Protein AF-A0A9N9JDF4-F1 (afdb_monomer_lite)

Radius of gyration: 18.03 Å; chains: 1; bounding box: 45×42×49 Å

Organism: NCBI:txid94023

Foldseek 3Di:
DDPVVLVVLLVVVLCCQQPDDPADPLVVVVLLLVCLQPVNCVVCVSSVLSSLSSCQSNVVRQLVSLLVVLVVLVVQCPDPPRDPVSVVVNLSNLSSQLSCCVRPVSSCPNVLVVLLVQCVDPDPVSVQSSLLSVLVQLLDQPRPPCVVCVVSVVSSLCQCVDPDPVSVVSNVVSLVSCVVRPVVCPVVNVCSVPDD

Secondary structure (DSSP, 8-state):
--HHHHHHHHHHHHHHHHT-SS---HHHHHHHHHTTSHHHHHH-HHHHHHHHHHHHHTHHHHHHHHHHHHHHHHHHHTSTT--HHHHHHHHHHHHHHHHHHHH-GGGGTTTHHHHHHHTTSS-HHHHHHHHHHHHHHHHSTT--HHHH-HHHHHHHHGGGG-SSHHHHHHHHHTHHHHHHH-GGGHHHHHHHHH--

InterPro domains:
  IPR016024 Armadillo-type fold [SSF48371] (27-188)
  IPR039776 Sister chromatid cohesion protein Pds5 [PTHR12663] (4-193)

pLDDT: mean 94.41, std 5.8, range [58.31, 98.75]

Structure (mmCIF, N/CA/C/O backbone):
data_AF-A0A9N9JDF4-F1
#
_entry.id   AF-A0A9N9JDF4-F1
#
loop_
_atom_site.group_PDB
_atom_site.id
_atom_site.type_symbol
_atom_site.label_atom_id
_atom_site.label_alt_id
_atom_site.label_comp_id
_atom_site.label_asym_id
_atom_site.label_entity_id
_atom_site.label_seq_id
_atom_site.pdbx_PDB_ins_code
_atom_site.Cartn_x
_atom_site.Cartn_y
_atom_site.Cartn_z
_atom_site.occupancy
_atom_site.B_iso_or_equiv
_atom_site.auth_seq_id
_atom_site.auth_comp_id
_atom_site.auth_asym_id
_atom_site.auth_atom_id
_atom_site.pdbx_PDB_model_num
ATOM 1 N N . MET A 1 1 ? -24.844 3.858 11.897 1.00 61.53 1 MET A N 1
ATOM 2 C CA . MET A 1 1 ? -24.289 3.864 13.270 1.00 61.53 1 MET A CA 1
ATOM 3 C C . MET A 1 1 ? -24.203 5.311 13.736 1.00 61.53 1 MET A C 1
ATOM 5 O O . MET A 1 1 ? -23.857 6.156 12.922 1.00 61.53 1 MET A O 1
ATOM 9 N N . SER A 1 2 ? -24.591 5.618 14.977 1.00 85.94 2 SER A N 1
ATOM 10 C CA . SER A 1 2 ? -24.407 6.968 15.538 1.00 85.94 2 SER A CA 1
ATOM 11 C C . SER A 1 2 ? -22.912 7.242 15.742 1.00 85.94 2 SER A C 1
ATOM 13 O O . SER A 1 2 ? -22.188 6.329 16.137 1.00 85.94 2 SER A O 1
ATOM 15 N N . SER A 1 3 ? -22.452 8.474 15.504 1.00 85.44 3 SER A N 1
ATOM 16 C CA . SER A 1 3 ? -21.048 8.871 15.711 1.00 85.44 3 SER A CA 1
ATOM 17 C C . SER A 1 3 ? -20.579 8.640 17.150 1.00 85.44 3 SER A C 1
ATOM 19 O O . SER A 1 3 ? -19.434 8.262 17.368 1.00 85.44 3 SER A O 1
ATOM 21 N N . ILE A 1 4 ? -21.484 8.793 18.119 1.00 90.56 4 ILE A N 1
ATOM 22 C CA . ILE A 1 4 ? -21.218 8.558 19.544 1.00 90.56 4 ILE A CA 1
ATOM 23 C C . ILE A 1 4 ? -20.920 7.077 19.798 1.00 90.56 4 ILE A C 1
ATOM 25 O O . ILE A 1 4 ? -19.935 6.738 20.444 1.00 90.56 4 ILE A O 1
ATOM 29 N N . VAL A 1 5 ? -21.747 6.184 19.242 1.00 92.25 5 VAL A N 1
ATOM 30 C CA . VAL A 1 5 ? -21.546 4.733 19.377 1.00 92.25 5 VAL A CA 1
ATOM 31 C C . VAL A 1 5 ? -20.229 4.323 18.730 1.00 92.25 5 VAL A C 1
ATOM 33 O O . VAL A 1 5 ? -19.478 3.566 19.331 1.00 92.25 5 VAL A O 1
ATOM 36 N N . GLN A 1 6 ? -19.926 4.859 17.545 1.00 89.88 6 GLN A N 1
ATOM 37 C CA . GLN A 1 6 ? -18.662 4.585 16.868 1.00 89.88 6 GLN A CA 1
ATOM 38 C C . GLN A 1 6 ? -17.464 5.001 17.733 1.00 89.88 6 GLN A C 1
ATOM 40 O O . GLN A 1 6 ? -16.582 4.180 17.951 1.00 89.88 6 GLN A O 1
ATOM 45 N N . SER A 1 7 ? -17.469 6.222 18.279 1.00 93.06 7 SER A N 1
ATOM 46 C CA . SER A 1 7 ? -16.393 6.715 19.150 1.00 93.06 7 SER A CA 1
ATOM 47 C C . SER A 1 7 ? -16.171 5.795 20.350 1.00 93.06 7 SER A C 1
ATOM 49 O O . SER A 1 7 ? -15.053 5.354 20.582 1.00 93.06 7 SER A O 1
ATOM 51 N N . HIS A 1 8 ? -17.240 5.419 21.058 1.00 96.06 8 HIS A N 1
ATOM 52 C CA . HIS A 1 8 ? -17.122 4.510 22.199 1.00 96.06 8 HIS A CA 1
ATOM 53 C C . HIS A 1 8 ? -16.614 3.120 21.801 1.00 96.06 8 HIS A C 1
ATOM 55 O O . HIS A 1 8 ? -15.859 2.506 22.549 1.00 96.06 8 HIS A O 1
ATOM 61 N N . MET A 1 9 ? -17.006 2.614 20.628 1.00 96.12 9 MET A N 1
ATOM 62 C CA . MET A 1 9 ? -16.478 1.348 20.119 1.00 96.12 9 MET A CA 1
ATOM 63 C C . MET A 1 9 ? -14.982 1.447 19.806 1.00 96.12 9 MET A C 1
ATOM 65 O O . MET A 1 9 ? -14.255 0.516 20.141 1.00 96.12 9 MET A O 1
ATOM 69 N N . VAL A 1 10 ? -14.513 2.554 19.214 1.00 96.94 10 VAL A N 1
ATOM 70 C CA . VAL A 1 10 ? -13.074 2.786 18.995 1.00 96.94 10 VAL A CA 1
ATOM 71 C C . VAL A 1 10 ? -12.334 2.805 20.322 1.00 96.94 10 VAL A C 1
ATOM 73 O O . VAL A 1 10 ? -11.328 2.111 20.440 1.00 96.94 10 VAL A O 1
ATOM 76 N N . ASP A 1 11 ? -12.838 3.535 21.318 1.00 96.94 11 ASP A N 1
ATOM 77 C CA . ASP A 1 11 ? -12.189 3.654 22.626 1.00 96.94 11 ASP A CA 1
ATOM 78 C C . ASP A 1 11 ? -12.033 2.278 23.292 1.00 96.94 11 ASP A C 1
ATOM 80 O O . ASP A 1 11 ? -10.929 1.885 23.671 1.00 96.94 11 ASP A O 1
ATOM 84 N N . ILE A 1 12 ? -13.126 1.506 23.359 1.00 97.31 12 ILE A N 1
ATOM 85 C CA . ILE A 1 12 ? -13.135 0.172 23.975 1.00 97.31 12 ILE A CA 1
ATOM 86 C C . ILE A 1 12 ? -12.188 -0.776 23.228 1.00 97.31 12 ILE A C 1
ATOM 88 O O . ILE A 1 12 ? -11.355 -1.434 23.850 1.00 97.31 12 ILE A O 1
ATOM 92 N N . LEU A 1 13 ? -12.297 -0.859 21.897 1.00 97.06 13 LEU A N 1
ATOM 93 C CA . LEU A 1 13 ? -11.496 -1.794 21.100 1.00 97.06 13 LEU A CA 1
ATOM 94 C C . LEU A 1 13 ? -10.009 -1.424 21.108 1.00 97.06 13 LEU A C 1
ATOM 96 O O . L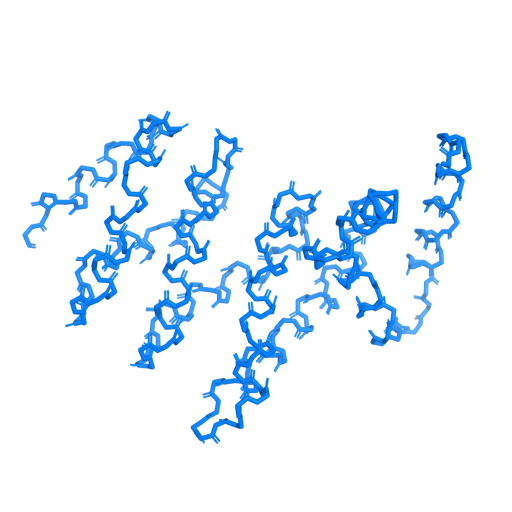EU A 1 13 ? -9.165 -2.309 21.240 1.00 97.06 13 LEU A O 1
ATOM 100 N N . SER A 1 14 ? -9.683 -0.134 21.030 1.00 96.81 14 SER A N 1
ATOM 101 C CA . SER A 1 14 ? -8.295 0.341 21.091 1.00 96.81 14 SER A CA 1
ATOM 102 C C . SER A 1 14 ? -7.676 0.053 22.457 1.00 96.81 14 SER A C 1
ATOM 104 O O . SER A 1 14 ? -6.529 -0.387 22.525 1.00 96.81 14 SER A O 1
ATOM 106 N N . GLN A 1 15 ? -8.435 0.223 23.546 1.00 96.50 15 GLN A N 1
ATOM 107 C CA . GLN A 1 15 ? -7.969 -0.122 24.889 1.00 96.50 15 GLN A CA 1
ATOM 108 C C . GLN A 1 15 ? -7.686 -1.625 25.016 1.00 96.50 15 GLN A C 1
ATOM 110 O O . GLN A 1 15 ? -6.620 -2.002 25.494 1.00 96.50 15 GLN A O 1
ATOM 115 N N . LEU A 1 16 ? -8.581 -2.488 24.520 1.00 95.38 16 LEU A N 1
ATOM 116 C CA . LEU A 1 16 ? -8.362 -3.941 24.509 1.00 95.38 16 LEU A CA 1
ATOM 117 C C . LEU A 1 16 ? -7.121 -4.341 23.696 1.00 95.38 16 LEU A C 1
ATOM 119 O O . LEU A 1 16 ? -6.365 -5.222 24.105 1.00 95.38 16 LEU A O 1
ATOM 123 N N . ILE A 1 17 ? -6.891 -3.685 22.555 1.00 96.06 17 ILE A N 1
ATOM 124 C CA . ILE A 1 17 ? -5.719 -3.927 21.706 1.00 96.06 17 ILE A CA 1
ATOM 125 C C . ILE A 1 17 ? -4.435 -3.507 22.428 1.00 96.06 17 ILE A C 1
ATOM 127 O O . ILE A 1 17 ? -3.484 -4.293 22.519 1.00 96.06 17 ILE A O 1
ATOM 131 N N . ASN A 1 18 ? -4.404 -2.285 22.957 1.00 94.81 18 ASN A N 1
ATOM 132 C CA . ASN A 1 18 ? -3.206 -1.683 23.536 1.00 94.81 18 ASN A CA 1
ATOM 133 C C . ASN A 1 18 ? -2.783 -2.391 24.833 1.00 94.81 18 ASN A C 1
ATOM 135 O O . ASN A 1 18 ? -1.609 -2.754 24.970 1.00 94.81 18 ASN A O 1
ATOM 139 N N . GLU A 1 19 ? -3.745 -2.694 25.707 1.00 93.75 19 GLU A N 1
ATOM 140 C CA . GLU A 1 19 ? -3.528 -3.315 27.024 1.00 93.75 19 GLU A CA 1
ATOM 141 C C . GLU A 1 19 ? -3.384 -4.850 26.974 1.00 93.75 19 GLU A C 1
ATOM 143 O O . GLU A 1 19 ? -3.259 -5.511 28.004 1.00 93.75 19 GLU A O 1
ATOM 148 N N . SER A 1 20 ? -3.378 -5.461 25.784 1.00 90.62 20 SER A N 1
ATOM 149 C CA . SER A 1 20 ? -3.131 -6.904 25.650 1.00 90.62 20 SER A CA 1
ATOM 150 C C . SER A 1 20 ? -1.737 -7.287 26.187 1.00 90.62 20 SER A C 1
ATOM 152 O O . SER A 1 20 ? -0.711 -6.825 25.675 1.00 90.62 20 SER A O 1
ATOM 154 N N . HIS A 1 21 ? -1.699 -8.127 27.229 1.00 76.19 21 HIS A N 1
ATOM 155 C CA . HIS A 1 21 ? -0.482 -8.415 28.004 1.00 76.19 21 HIS A CA 1
ATOM 156 C C . HIS A 1 21 ? 0.505 -9.385 27.335 1.00 76.19 21 HIS A C 1
ATOM 158 O O . HIS A 1 21 ? 1.710 -9.187 27.466 1.00 76.19 21 HIS A O 1
ATOM 164 N N . GLU A 1 22 ? 0.034 -10.417 26.629 1.00 78.38 22 GLU A N 1
ATOM 165 C CA . GLU A 1 22 ? 0.918 -11.436 26.039 1.00 78.38 22 GLU A CA 1
ATOM 166 C C . GLU A 1 22 ? 1.161 -11.165 24.552 1.00 78.38 22 GLU A C 1
ATOM 168 O O . GLU A 1 22 ? 2.199 -10.636 24.150 1.00 78.38 22 GLU A O 1
ATOM 173 N N . THR A 1 23 ? 0.176 -11.493 23.723 1.00 88.56 23 THR A N 1
ATOM 174 C CA . THR A 1 23 ? 0.198 -11.307 22.273 1.00 88.56 23 THR A CA 1
ATOM 175 C C . THR A 1 23 ? -1.220 -11.038 21.786 1.00 88.56 23 THR A C 1
ATOM 177 O O . THR A 1 23 ? -2.191 -11.441 22.427 1.00 88.56 23 THR A O 1
ATOM 180 N N . LEU A 1 24 ? -1.352 -10.322 20.669 1.00 93.00 24 LEU A N 1
ATOM 181 C CA . LEU A 1 24 ? -2.635 -10.245 19.980 1.00 93.00 24 LEU A CA 1
ATOM 182 C C . LEU A 1 24 ? -2.803 -11.514 19.141 1.00 93.00 24 LEU A C 1
ATOM 184 O O . LEU A 1 24 ? -1.887 -11.821 18.374 1.00 93.00 24 LEU A O 1
ATOM 188 N N . PRO A 1 25 ? -3.937 -12.229 19.260 1.00 94.00 25 PRO A N 1
ATOM 189 C CA . PRO A 1 25 ? -4.235 -13.349 18.378 1.00 94.00 25 PRO A CA 1
ATOM 190 C C . PRO A 1 25 ? -4.204 -12.907 16.914 1.00 94.00 25 PRO A C 1
ATOM 192 O O . PRO A 1 25 ? -4.667 -11.810 16.583 1.00 94.00 25 PRO A O 1
ATOM 195 N N . GLN A 1 26 ? -3.671 -13.757 16.039 1.00 93.38 26 GLN A N 1
ATOM 196 C CA . GLN A 1 26 ? -3.544 -13.453 14.614 1.00 93.38 26 GLN A CA 1
ATOM 197 C C . GLN A 1 26 ? -4.910 -13.181 13.974 1.00 93.38 26 GLN A C 1
ATOM 199 O O . GLN A 1 26 ? -5.046 -12.263 13.167 1.00 93.38 26 GLN A O 1
ATOM 204 N N . GLU A 1 27 ? -5.946 -13.890 14.416 1.00 95.75 27 GLU A N 1
ATOM 205 C CA . GLU A 1 27 ? -7.316 -13.735 13.936 1.00 95.75 27 GLU A CA 1
ATOM 206 C C . GLU A 1 27 ? -7.835 -12.306 14.149 1.00 95.75 27 GLU A C 1
ATOM 208 O O . GLU A 1 27 ? -8.613 -11.799 13.344 1.00 95.75 27 GLU A O 1
ATOM 213 N N . VAL A 1 28 ? -7.386 -11.609 15.201 1.00 95.62 28 VAL A N 1
ATOM 214 C CA . VAL A 1 28 ? -7.752 -10.201 15.429 1.00 95.62 28 VAL A CA 1
ATOM 215 C C . VAL A 1 28 ? -7.173 -9.314 14.328 1.00 95.62 28 VAL A C 1
ATOM 217 O O . VAL A 1 28 ? -7.865 -8.429 13.824 1.00 95.62 28 VAL A O 1
ATOM 220 N N . ILE A 1 29 ? -5.927 -9.566 13.925 1.00 96.69 29 ILE A N 1
ATOM 221 C CA . ILE A 1 29 ? -5.261 -8.831 12.844 1.00 96.69 29 ILE A CA 1
ATOM 222 C C . ILE A 1 29 ? -5.981 -9.088 11.521 1.00 96.69 29 ILE A C 1
ATOM 224 O O . ILE A 1 29 ? -6.311 -8.141 10.811 1.00 96.69 29 ILE A O 1
ATOM 228 N N . GLU A 1 30 ? -6.308 -10.345 11.229 1.00 96.62 30 GLU A N 1
ATOM 229 C CA . GLU A 1 30 ? -7.042 -10.736 10.023 1.00 96.62 30 GLU A CA 1
ATOM 230 C C . GLU A 1 30 ? -8.440 -10.108 9.966 1.00 96.62 30 GLU A C 1
ATOM 232 O O . GLU A 1 30 ? -8.841 -9.585 8.926 1.00 96.62 30 GLU A O 1
ATOM 237 N N . ILE A 1 31 ? -9.169 -10.073 11.087 1.00 97.19 31 ILE A N 1
ATOM 238 C CA . ILE A 1 31 ? -10.488 -9.429 11.177 1.00 97.19 31 ILE A CA 1
ATOM 239 C C . ILE A 1 31 ? -10.394 -7.926 10.894 1.00 97.19 31 ILE A C 1
ATOM 241 O O . ILE A 1 31 ? -11.258 -7.386 10.193 1.00 97.19 31 ILE A O 1
ATOM 245 N N . ILE A 1 32 ? -9.368 -7.251 11.427 1.00 97.56 32 ILE A N 1
ATOM 246 C CA . ILE A 1 32 ? -9.125 -5.822 11.187 1.00 97.56 32 ILE A CA 1
ATOM 247 C C . ILE A 1 32 ? -8.786 -5.592 9.710 1.00 97.56 32 ILE A C 1
ATOM 249 O O . ILE A 1 32 ? -9.444 -4.786 9.051 1.00 97.56 32 ILE A O 1
ATOM 253 N N . LEU A 1 33 ? -7.807 -6.325 9.170 1.00 97.75 33 LEU A N 1
ATOM 254 C CA . LEU A 1 33 ? -7.360 -6.194 7.781 1.00 97.75 33 LEU A CA 1
ATOM 255 C C . LEU A 1 33 ? -8.482 -6.498 6.784 1.00 97.75 33 LEU A C 1
ATOM 257 O O . LEU A 1 33 ? -8.638 -5.783 5.795 1.00 97.75 33 LEU A O 1
ATOM 261 N N . ALA A 1 34 ? -9.332 -7.485 7.075 1.00 97.19 34 ALA A N 1
ATOM 262 C CA . ALA A 1 34 ? -10.470 -7.829 6.233 1.00 97.19 34 ALA A CA 1
ATOM 263 C C . ALA A 1 34 ? -11.424 -6.644 6.003 1.00 97.19 34 ALA A C 1
ATOM 265 O O . ALA A 1 34 ? -12.057 -6.586 4.949 1.00 97.19 34 ALA A O 1
ATOM 266 N N . GLN A 1 35 ? -11.515 -5.676 6.928 1.00 97.69 35 GLN A N 1
ATOM 267 C CA . GLN A 1 35 ? -12.370 -4.493 6.744 1.00 97.69 35 GLN A CA 1
ATOM 268 C C . GLN A 1 35 ? -11.891 -3.577 5.611 1.00 97.69 35 GLN A C 1
ATOM 270 O O . GLN A 1 35 ? -12.694 -2.824 5.060 1.00 97.69 35 GLN A O 1
ATOM 275 N N . PHE A 1 36 ? -10.613 -3.661 5.232 1.00 97.56 36 PHE A N 1
ATOM 276 C CA . PHE A 1 36 ? -10.018 -2.883 4.145 1.00 97.56 36 PHE A CA 1
ATOM 277 C C . PHE A 1 36 ? -10.139 -3.567 2.778 1.00 97.56 36 PHE A C 1
ATOM 279 O O . PHE A 1 36 ? -9.807 -2.964 1.761 1.00 97.56 36 PHE A O 1
ATOM 286 N N . LEU A 1 37 ? -10.670 -4.794 2.707 1.00 95.75 37 LEU A N 1
ATOM 287 C CA . LEU A 1 37 ? -10.985 -5.426 1.427 1.00 95.75 37 LEU A CA 1
ATOM 288 C C . LEU A 1 37 ? -12.077 -4.631 0.706 1.00 95.75 37 LEU A C 1
ATOM 290 O O . LEU A 1 37 ? -13.111 -4.311 1.295 1.00 95.75 37 LEU A O 1
ATOM 294 N N . LYS A 1 38 ? -11.899 -4.392 -0.600 1.00 92.75 38 LYS A N 1
ATOM 295 C CA . LYS A 1 38 ? -12.828 -3.600 -1.427 1.00 92.75 38 LYS A CA 1
ATOM 296 C C . LYS A 1 38 ? -14.296 -3.990 -1.219 1.00 92.75 38 LYS A C 1
ATOM 298 O O . LYS A 1 38 ? -15.130 -3.135 -0.940 1.00 92.75 38 LYS A O 1
ATOM 303 N N . LYS A 1 39 ? -14.591 -5.292 -1.276 1.00 93.69 39 LYS A N 1
ATOM 304 C CA . LYS A 1 39 ? -15.945 -5.822 -1.067 1.00 93.69 39 LYS A CA 1
ATOM 305 C C . LYS A 1 39 ? -16.500 -5.476 0.322 1.00 93.69 39 LYS A C 1
ATOM 307 O O . LYS A 1 39 ? -17.644 -5.056 0.430 1.00 93.69 39 LYS A O 1
ATOM 312 N N . ARG A 1 40 ? -15.693 -5.601 1.382 1.00 92.94 40 ARG A N 1
ATOM 313 C CA . ARG A 1 40 ? -16.107 -5.284 2.762 1.00 92.94 40 ARG A CA 1
ATOM 314 C C . ARG A 1 40 ? -16.330 -3.793 2.968 1.00 92.94 40 ARG A C 1
ATOM 316 O O . ARG A 1 40 ? -17.304 -3.411 3.608 1.00 92.94 40 ARG A O 1
ATOM 323 N N . LYS A 1 41 ? -15.473 -2.962 2.377 1.00 92.62 41 LYS A N 1
ATOM 324 C CA . LYS A 1 41 ? -15.615 -1.505 2.373 1.00 92.62 41 LYS A CA 1
ATOM 325 C C . LYS A 1 41 ? -16.922 -1.057 1.717 1.00 92.62 41 LYS A C 1
ATOM 327 O O . LYS A 1 41 ? -17.587 -0.172 2.247 1.00 92.62 41 LYS A O 1
ATOM 332 N N . GLU A 1 42 ? -17.295 -1.670 0.595 1.00 93.94 42 GLU A N 1
ATOM 333 C CA . GLU A 1 42 ? -18.553 -1.389 -0.112 1.00 93.94 42 GLU A CA 1
ATOM 334 C C . GLU A 1 42 ? -19.779 -1.907 0.663 1.00 93.94 42 GLU A C 1
ATOM 336 O O . GLU A 1 42 ? -20.774 -1.193 0.783 1.00 93.94 42 GLU A O 1
ATOM 341 N N . GLU A 1 43 ? -19.700 -3.113 1.236 1.00 96.06 43 GLU A N 1
ATOM 342 C CA . GLU A 1 43 ? -20.779 -3.724 2.030 1.00 96.06 43 GLU A CA 1
ATOM 343 C C . GLU A 1 43 ? -21.033 -2.996 3.358 1.00 96.06 43 GLU A C 1
ATOM 345 O O . GLU A 1 43 ? -22.180 -2.859 3.787 1.00 96.06 43 GLU A O 1
ATOM 350 N N . ASN A 1 44 ? -19.973 -2.550 4.037 1.00 94.88 44 ASN A N 1
ATOM 351 C CA . ASN A 1 44 ? -20.067 -1.922 5.350 1.00 94.88 44 ASN A CA 1
ATOM 352 C C . ASN A 1 44 ? -19.036 -0.789 5.539 1.00 94.88 44 ASN A C 1
ATOM 354 O O . ASN A 1 44 ? -18.027 -0.957 6.235 1.00 94.88 44 ASN A O 1
ATOM 358 N N . PRO A 1 45 ? -19.326 0.418 5.016 1.00 94.62 45 PRO A N 1
ATOM 359 C CA . PRO A 1 45 ? -18.448 1.579 5.166 1.00 94.62 45 PRO A CA 1
ATOM 360 C C . PRO A 1 45 ? -18.209 1.998 6.625 1.00 94.62 45 PRO A C 1
ATOM 362 O O . PRO A 1 45 ? -17.182 2.599 6.939 1.00 94.62 45 PRO A O 1
ATOM 365 N N . ALA A 1 46 ? -19.148 1.694 7.531 1.00 94.12 46 ALA A N 1
ATOM 366 C CA . ALA A 1 46 ? -19.012 2.021 8.949 1.00 94.12 46 ALA A CA 1
ATOM 367 C C . ALA A 1 46 ? -17.958 1.140 9.636 1.00 94.12 46 ALA A C 1
ATOM 369 O O . ALA A 1 46 ? -17.166 1.655 10.420 1.00 94.12 46 ALA A O 1
ATOM 370 N N . ALA A 1 47 ? -17.911 -0.157 9.312 1.00 95.25 47 ALA A N 1
ATOM 371 C CA . ALA A 1 47 ? -16.877 -1.060 9.816 1.00 95.25 47 ALA A CA 1
ATOM 372 C C . ALA A 1 47 ? -15.490 -0.695 9.273 1.00 95.25 47 ALA A C 1
ATOM 374 O O . ALA A 1 47 ? -14.533 -0.652 10.040 1.00 95.25 47 ALA A O 1
ATOM 375 N N . TYR A 1 48 ? -15.398 -0.337 7.988 1.00 96.44 48 TYR A N 1
ATOM 376 C CA . TYR A 1 48 ? -14.170 0.200 7.394 1.00 96.44 48 TYR A CA 1
ATOM 377 C C . TYR A 1 48 ? -13.673 1.452 8.133 1.00 96.44 48 TYR A C 1
ATOM 379 O O . TYR A 1 48 ? -12.504 1.537 8.503 1.00 96.44 48 TYR A O 1
ATOM 387 N N . LYS A 1 49 ? -14.568 2.415 8.402 1.00 95.38 49 LYS A N 1
ATOM 388 C CA . LYS A 1 49 ? -14.210 3.643 9.124 1.00 95.38 49 LYS A CA 1
ATOM 389 C C . LYS A 1 49 ? -13.750 3.349 10.556 1.00 95.38 49 LYS A C 1
ATOM 391 O O . LYS A 1 49 ? -12.733 3.886 10.982 1.00 95.38 49 LYS A O 1
ATOM 396 N N . LEU A 1 50 ? -14.470 2.477 11.265 1.00 96.50 50 LEU A N 1
ATOM 397 C CA . LEU A 1 50 ? -14.117 2.036 12.615 1.00 96.50 50 LEU A CA 1
ATOM 398 C C . LEU A 1 50 ? -12.729 1.377 12.643 1.00 96.50 50 LEU A C 1
ATOM 400 O O . LEU A 1 50 ? -11.906 1.729 13.483 1.00 96.50 50 LEU A O 1
ATOM 404 N N . ALA A 1 51 ? -12.451 0.464 11.707 1.00 97.62 51 ALA A N 1
ATOM 405 C CA . ALA A 1 51 ? -11.153 -0.196 11.592 1.00 97.62 51 ALA A CA 1
ATOM 406 C C . ALA A 1 51 ? -10.029 0.812 11.321 1.00 97.62 51 ALA A C 1
ATOM 408 O O . ALA A 1 51 ? -8.995 0.755 11.976 1.00 97.62 51 ALA A O 1
ATOM 409 N N . GLY A 1 52 ? -10.252 1.779 10.425 1.00 97.62 52 GLY A N 1
ATOM 410 C CA . GLY A 1 52 ? -9.304 2.864 10.169 1.00 97.62 52 GLY A CA 1
ATOM 411 C C . GLY A 1 52 ? -8.994 3.699 11.415 1.00 97.62 52 GLY A C 1
ATOM 412 O O . GLY A 1 52 ? -7.832 3.999 11.680 1.00 97.62 52 GLY A O 1
ATOM 413 N N . GLU A 1 53 ? -10.005 4.054 12.209 1.00 97.50 53 GLU A N 1
ATOM 414 C CA . GLU A 1 53 ? -9.813 4.807 13.457 1.00 97.50 53 GLU A CA 1
ATOM 415 C C . GLU A 1 53 ? -9.037 3.989 14.502 1.00 97.50 53 GLU A C 1
ATOM 417 O O . GLU A 1 53 ? -8.060 4.493 15.053 1.00 97.50 53 GLU A O 1
ATOM 422 N N . ILE A 1 54 ? -9.381 2.709 14.693 1.00 97.75 54 ILE A N 1
ATOM 423 C CA . ILE A 1 54 ? -8.641 1.789 15.577 1.00 97.75 54 ILE A CA 1
ATOM 424 C C . ILE A 1 54 ? -7.181 1.660 15.131 1.00 97.75 54 ILE A C 1
ATOM 426 O O . ILE A 1 54 ? -6.269 1.771 15.947 1.00 97.75 54 ILE A O 1
ATOM 430 N N . CYS A 1 55 ? -6.943 1.464 13.833 1.00 98.19 55 CYS A N 1
ATOM 431 C CA . CYS A 1 55 ? -5.605 1.365 13.261 1.00 98.19 55 CYS A CA 1
ATOM 432 C C . CYS A 1 55 ? -4.755 2.603 13.560 1.00 98.19 55 CYS A C 1
ATOM 434 O O . CYS A 1 55 ? -3.590 2.459 13.916 1.00 98.19 55 CYS A O 1
ATOM 436 N N . ASN A 1 56 ? -5.336 3.802 13.452 1.00 97.69 56 ASN A N 1
ATOM 437 C CA . ASN A 1 56 ? -4.631 5.047 13.745 1.00 97.69 56 ASN A CA 1
ATOM 438 C C . ASN A 1 56 ? -4.358 5.221 15.249 1.00 97.69 56 ASN A C 1
ATOM 440 O O . ASN A 1 56 ? -3.235 5.564 15.618 1.00 97.69 56 ASN A O 1
ATOM 444 N N . VAL A 1 57 ? -5.337 4.944 16.117 1.00 97.81 57 VAL A N 1
ATOM 445 C CA . VAL A 1 57 ? -5.193 5.081 17.581 1.00 97.81 57 VAL A CA 1
ATOM 446 C C . VAL A 1 57 ? -4.214 4.055 18.160 1.00 97.81 57 VAL A C 1
ATOM 448 O O . VAL A 1 57 ? -3.403 4.388 19.020 1.00 97.81 57 VAL A O 1
ATOM 451 N N . SER A 1 58 ? -4.245 2.819 17.668 1.00 97.25 58 SER A N 1
ATOM 452 C CA . SER A 1 58 ? -3.416 1.708 18.149 1.00 97.25 58 SER A CA 1
ATOM 453 C C . SER A 1 58 ? -2.197 1.435 17.260 1.00 97.25 58 SER A C 1
ATOM 455 O O . SER A 1 58 ? -1.687 0.311 17.247 1.00 97.25 58 SER A O 1
ATOM 457 N N . THR A 1 59 ? -1.709 2.445 16.524 1.00 97.50 59 THR A N 1
ATOM 458 C CA . THR A 1 59 ? -0.609 2.296 15.549 1.00 97.50 59 THR A CA 1
ATOM 459 C C . THR A 1 59 ? 0.608 1.603 16.162 1.00 97.50 59 THR A C 1
ATOM 461 O O . THR A 1 59 ? 1.076 0.601 15.626 1.00 97.50 59 THR A O 1
ATOM 464 N N . GLU A 1 60 ? 1.090 2.080 17.313 1.00 94.62 60 GLU A N 1
ATOM 465 C CA . GLU A 1 60 ? 2.305 1.555 17.955 1.00 94.62 60 GLU A CA 1
ATOM 466 C C . GLU A 1 60 ? 2.197 0.063 18.296 1.00 94.62 60 GLU A C 1
ATOM 468 O O . GLU A 1 60 ? 3.142 -0.703 18.090 1.00 94.62 60 GLU A O 1
ATOM 473 N N . LYS A 1 61 ? 1.026 -0.373 18.780 1.00 95.44 61 LYS A N 1
ATOM 474 C CA . LYS A 1 61 ? 0.783 -1.775 19.129 1.00 95.44 61 LYS A CA 1
ATOM 475 C C . LYS A 1 61 ? 0.613 -2.637 17.881 1.00 95.44 61 LYS A C 1
ATOM 477 O O . LYS A 1 61 ? 1.168 -3.734 17.829 1.00 95.44 61 LYS A O 1
ATOM 482 N N . LEU A 1 62 ? -0.153 -2.163 16.895 1.00 97.50 62 LEU A N 1
ATOM 483 C CA . LEU A 1 62 ? -0.550 -2.934 15.713 1.00 97.50 62 LEU A CA 1
ATOM 484 C C . LEU A 1 62 ? 0.555 -3.048 14.660 1.00 97.50 62 LEU A C 1
ATOM 486 O O . LEU A 1 62 ? 0.630 -4.077 13.989 1.00 97.50 62 LEU A O 1
ATOM 490 N N . GLN A 1 63 ? 1.432 -2.045 14.534 1.00 96.69 63 GLN A N 1
ATOM 491 C CA . GLN A 1 63 ? 2.442 -1.971 13.471 1.00 96.69 63 GLN A CA 1
ATOM 492 C C . GLN A 1 63 ? 3.279 -3.252 13.366 1.00 96.69 63 GLN A C 1
ATOM 494 O O . GLN A 1 63 ? 3.487 -3.762 12.267 1.00 96.69 63 GLN A O 1
ATOM 499 N N . ARG A 1 64 ? 3.735 -3.811 14.496 1.00 95.44 64 ARG A N 1
ATOM 500 C CA . ARG A 1 64 ? 4.560 -5.033 14.490 1.00 95.44 64 ARG A CA 1
ATOM 501 C C . ARG A 1 64 ? 3.806 -6.261 13.976 1.00 95.44 64 ARG A C 1
ATOM 503 O O . ARG A 1 64 ? 4.381 -7.051 13.240 1.00 95.44 64 ARG A O 1
ATOM 510 N N . TYR A 1 65 ? 2.531 -6.406 14.337 1.00 96.88 65 TYR A N 1
ATOM 511 C CA . TYR A 1 65 ? 1.722 -7.563 13.952 1.00 96.88 65 TYR A CA 1
ATOM 512 C C . TYR A 1 65 ? 1.289 -7.477 12.492 1.00 96.88 65 TYR A C 1
ATOM 514 O O . TYR A 1 65 ? 1.300 -8.475 11.785 1.00 96.88 65 TYR A O 1
ATOM 522 N N . ILE A 1 66 ? 0.966 -6.270 12.028 1.00 97.12 66 ILE A N 1
ATOM 523 C CA . ILE A 1 66 ? 0.647 -6.017 10.623 1.00 97.12 66 ILE A CA 1
ATOM 524 C C . ILE A 1 66 ? 1.885 -6.216 9.752 1.00 97.12 66 ILE A C 1
ATOM 526 O O . ILE A 1 66 ? 1.798 -6.848 8.704 1.00 97.12 66 ILE A O 1
ATOM 530 N N . CYS A 1 67 ? 3.050 -5.747 10.206 1.00 97.06 67 CYS A N 1
ATOM 531 C CA . CYS A 1 67 ? 4.309 -6.041 9.535 1.00 97.06 67 CY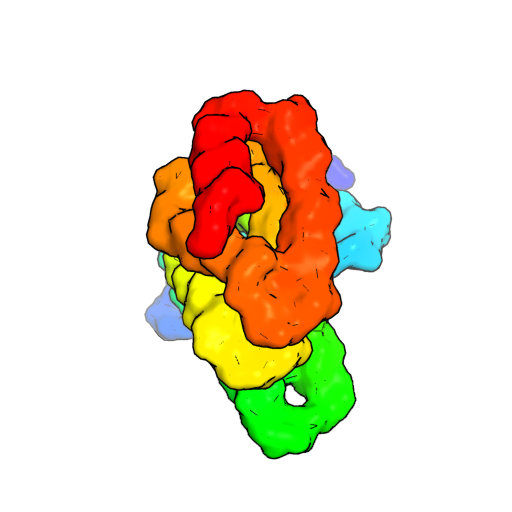S A CA 1
ATOM 532 C C . CYS A 1 67 ? 4.543 -7.550 9.436 1.00 97.06 67 CYS A C 1
ATOM 534 O O . CYS A 1 67 ? 4.842 -8.025 8.349 1.00 97.06 67 CYS A O 1
ATOM 536 N N . GLN A 1 68 ? 4.378 -8.288 10.538 1.00 96.81 68 GLN A N 1
ATOM 537 C CA . GLN A 1 68 ? 4.549 -9.740 10.555 1.00 96.81 68 GLN A CA 1
ATOM 538 C C . GLN A 1 68 ? 3.597 -10.436 9.575 1.00 96.81 68 GLN A C 1
ATOM 540 O O . GLN A 1 68 ? 4.056 -11.220 8.752 1.00 96.81 68 GLN A O 1
ATOM 545 N N . TYR A 1 69 ? 2.307 -10.082 9.598 1.00 97.19 69 TYR A N 1
ATOM 546 C CA . TYR A 1 69 ? 1.305 -10.615 8.672 1.00 97.19 69 TYR A CA 1
ATOM 547 C C . TYR A 1 69 ? 1.737 -10.453 7.209 1.00 97.19 69 TYR A C 1
ATOM 549 O O . TYR A 1 69 ? 1.732 -11.416 6.446 1.00 97.19 69 TYR A O 1
ATOM 557 N N . PHE A 1 70 ? 2.149 -9.243 6.813 1.00 96.81 70 PHE A N 1
ATOM 558 C CA . PHE A 1 70 ? 2.578 -9.005 5.436 1.00 96.81 70 PHE A CA 1
ATOM 559 C C . PHE A 1 70 ? 3.877 -9.736 5.100 1.00 96.81 70 PHE A C 1
ATOM 561 O O . PHE A 1 70 ? 3.953 -10.333 4.030 1.00 96.81 70 PHE A O 1
ATOM 568 N N . THR A 1 71 ? 4.854 -9.759 6.011 1.00 95.06 71 THR A N 1
ATOM 569 C CA . THR A 1 71 ? 6.091 -10.526 5.824 1.00 95.06 71 THR A CA 1
ATOM 570 C C . THR A 1 71 ? 5.786 -12.000 5.549 1.00 95.06 71 THR A C 1
ATOM 572 O O . THR A 1 71 ? 6.335 -12.566 4.607 1.00 95.06 71 THR A O 1
ATOM 575 N N . ASP A 1 72 ? 4.890 -12.620 6.319 1.00 94.00 72 ASP A N 1
ATOM 576 C CA . ASP A 1 72 ? 4.561 -14.041 6.169 1.00 94.00 72 ASP A CA 1
ATOM 577 C C . ASP A 1 72 ? 3.905 -14.341 4.815 1.00 94.00 72 ASP A C 1
ATOM 579 O O . ASP A 1 72 ? 4.298 -15.295 4.137 1.00 94.00 72 ASP A O 1
ATOM 583 N N . VAL A 1 73 ? 2.968 -13.492 4.375 1.00 92.25 73 VAL A N 1
ATOM 584 C CA . VAL A 1 73 ? 2.317 -13.630 3.062 1.00 92.25 73 VAL A CA 1
ATOM 585 C C . VAL A 1 73 ? 3.315 -13.426 1.916 1.00 92.25 73 VAL A C 1
ATOM 587 O O . VAL A 1 73 ? 3.331 -14.210 0.965 1.00 92.25 73 VAL A O 1
ATOM 590 N N . ILE A 1 74 ? 4.180 -12.410 2.008 1.00 88.31 74 ILE A N 1
ATOM 591 C CA . ILE A 1 74 ? 5.205 -12.118 0.993 1.00 88.31 74 ILE A CA 1
ATOM 592 C C . ILE A 1 74 ? 6.200 -13.282 0.886 1.00 88.31 74 ILE A C 1
ATOM 594 O O . ILE A 1 74 ? 6.515 -13.744 -0.213 1.00 88.31 74 ILE A O 1
ATOM 598 N N . VAL A 1 75 ? 6.666 -13.809 2.022 1.00 88.44 75 VAL A N 1
ATOM 599 C CA . VAL A 1 75 ? 7.615 -14.931 2.066 1.00 88.44 75 VAL A CA 1
ATOM 600 C C . VAL A 1 75 ? 6.993 -16.225 1.542 1.00 88.44 75 VAL A C 1
ATOM 602 O O . VAL A 1 75 ? 7.690 -16.999 0.885 1.00 88.44 75 VAL A O 1
ATOM 605 N N . ALA A 1 76 ? 5.713 -16.489 1.821 1.00 88.19 76 ALA A N 1
ATOM 606 C CA . ALA A 1 76 ? 5.018 -17.658 1.286 1.00 88.19 76 ALA A CA 1
ATOM 607 C C . ALA A 1 76 ? 4.972 -17.617 -0.249 1.00 88.19 76 ALA A C 1
ATOM 609 O O . ALA A 1 76 ? 5.485 -18.523 -0.905 1.00 88.19 76 ALA A O 1
ATOM 610 N N . ALA A 1 77 ? 4.494 -16.506 -0.811 1.00 83.31 77 ALA A N 1
ATOM 611 C CA . ALA A 1 77 ? 4.353 -16.333 -2.252 1.00 83.31 77 ALA A CA 1
ATOM 612 C C . ALA A 1 77 ? 5.687 -16.255 -3.013 1.00 83.31 77 ALA A C 1
ATOM 614 O O . ALA A 1 77 ? 5.747 -16.602 -4.191 1.00 83.31 77 ALA A O 1
ATOM 615 N N . GLY A 1 78 ? 6.767 -15.831 -2.348 1.00 77.94 78 GLY A N 1
ATOM 616 C CA . GLY A 1 78 ? 8.113 -15.787 -2.923 1.00 77.94 78 GLY A CA 1
ATOM 617 C C . GLY A 1 78 ? 8.789 -17.154 -3.096 1.00 77.94 78 GLY A C 1
ATOM 618 O O . GLY A 1 78 ? 9.876 -17.231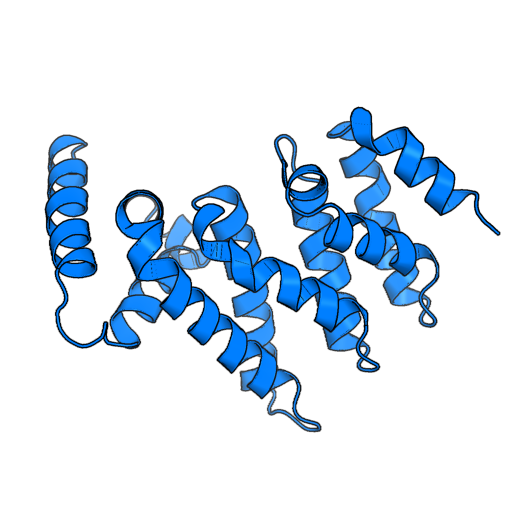 -3.674 1.00 77.94 78 GLY A O 1
ATOM 619 N N . LYS A 1 79 ? 8.190 -18.249 -2.606 1.00 81.06 79 LYS A N 1
ATOM 620 C CA . LYS A 1 79 ? 8.741 -19.602 -2.773 1.00 81.06 79 LYS A CA 1
ATOM 621 C C . LYS A 1 79 ? 8.532 -20.097 -4.204 1.00 81.06 79 LYS A C 1
ATOM 623 O O . LYS A 1 79 ? 7.439 -20.029 -4.761 1.00 81.06 79 LYS A O 1
ATOM 628 N N . ALA A 1 80 ? 9.586 -20.661 -4.794 1.00 75.06 80 ALA A N 1
ATOM 629 C CA . ALA A 1 80 ? 9.511 -21.241 -6.130 1.00 75.06 80 ALA A CA 1
ATOM 630 C C . ALA A 1 80 ? 8.443 -22.350 -6.183 1.00 75.06 80 ALA A C 1
ATOM 632 O O . ALA A 1 80 ? 8.534 -23.340 -5.457 1.00 75.06 80 ALA A O 1
ATOM 633 N N . GLY A 1 81 ? 7.451 -22.185 -7.062 1.00 76.81 81 GLY A N 1
ATOM 634 C CA . GLY A 1 81 ? 6.341 -23.130 -7.203 1.00 76.81 81 GLY A CA 1
ATOM 635 C C . GLY A 1 81 ? 5.199 -22.937 -6.200 1.00 76.81 81 GLY A C 1
ATOM 636 O O . GLY A 1 81 ? 4.470 -23.898 -5.960 1.00 76.81 81 GLY A O 1
ATOM 637 N N . ALA A 1 8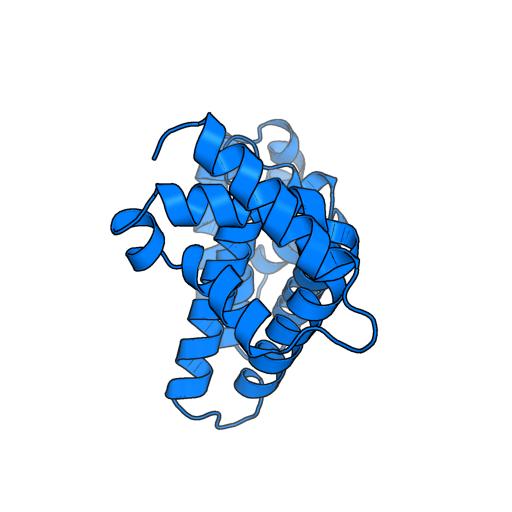2 ? 5.041 -21.736 -5.627 1.00 80.94 82 ALA A N 1
ATOM 638 C CA . ALA A 1 82 ? 3.917 -21.411 -4.751 1.00 80.94 82 ALA A CA 1
ATOM 639 C C . ALA A 1 82 ? 2.560 -21.787 -5.400 1.00 80.94 82 ALA A C 1
ATOM 641 O O . ALA A 1 82 ? 2.344 -21.505 -6.588 1.00 80.94 82 ALA A O 1
ATOM 642 N N . PRO A 1 83 ? 1.639 -22.426 -4.654 1.00 86.31 83 PRO A N 1
ATOM 643 C CA . PRO A 1 83 ? 0.281 -22.704 -5.107 1.00 86.31 83 PRO A CA 1
ATOM 644 C C . PRO A 1 83 ? -0.458 -21.445 -5.577 1.00 86.31 83 PRO A C 1
ATOM 646 O O . PRO A 1 83 ? -0.198 -20.332 -5.123 1.00 86.31 83 PRO A O 1
ATOM 649 N N . ALA A 1 84 ? -1.451 -21.623 -6.452 1.00 85.06 84 ALA A N 1
ATOM 650 C CA . ALA A 1 84 ? -2.250 -20.512 -6.976 1.00 85.06 84 ALA A CA 1
ATOM 651 C C . ALA A 1 84 ? -2.971 -19.703 -5.879 1.00 85.06 84 ALA A C 1
ATOM 653 O O . ALA A 1 84 ? -3.178 -18.503 -6.047 1.00 85.06 84 ALA A O 1
ATOM 654 N N . GLU A 1 85 ? -3.336 -20.350 -4.771 1.00 86.31 85 GLU A N 1
ATOM 655 C CA . GLU A 1 85 ? -3.947 -19.708 -3.602 1.00 86.31 85 GLU A CA 1
ATOM 656 C C . GLU A 1 85 ? -2.973 -18.733 -2.925 1.00 86.31 85 GLU A C 1
ATOM 658 O O . GLU A 1 85 ? -3.322 -17.570 -2.747 1.00 86.31 85 GLU A O 1
ATOM 663 N N . GLU A 1 86 ? -1.718 -19.134 -2.688 1.00 86.06 86 GLU A N 1
ATOM 664 C CA . GLU A 1 86 ? -0.690 -18.255 -2.103 1.00 86.06 86 GLU A CA 1
ATOM 665 C C . GLU A 1 86 ? -0.392 -17.046 -3.008 1.00 86.06 86 GLU A C 1
ATOM 667 O O . GLU A 1 86 ? -0.229 -15.921 -2.534 1.00 86.06 86 GLU A O 1
ATOM 672 N N . LEU A 1 87 ? -0.397 -17.240 -4.332 1.00 85.44 87 LEU A N 1
ATOM 673 C CA . LEU A 1 87 ? -0.250 -16.144 -5.299 1.00 85.44 87 LEU A CA 1
ATOM 674 C C . LEU A 1 87 ? -1.451 -15.185 -5.303 1.00 85.44 87 LEU A C 1
ATOM 676 O O . LEU A 1 87 ? -1.304 -14.002 -5.623 1.00 85.44 87 LEU A O 1
ATOM 680 N N . ASN A 1 88 ? -2.649 -15.682 -4.996 1.00 89.94 88 ASN A N 1
ATOM 681 C CA . ASN A 1 88 ? -3.838 -14.850 -4.853 1.00 89.94 88 ASN A CA 1
ATOM 682 C C . ASN A 1 88 ? -3.790 -14.047 -3.546 1.00 89.94 88 ASN A C 1
ATOM 684 O O . ASN A 1 88 ? -4.022 -12.837 -3.568 1.00 89.94 88 ASN A O 1
ATOM 688 N N . ASP A 1 89 ? -3.417 -14.687 -2.441 1.00 90.69 89 ASP A N 1
ATOM 689 C CA . ASP A 1 89 ? -3.266 -14.037 -1.137 1.00 90.69 89 ASP A CA 1
ATOM 690 C C . ASP A 1 89 ? -2.200 -12.940 -1.179 1.00 90.69 89 ASP A C 1
ATOM 692 O O . ASP A 1 89 ? -2.389 -11.856 -0.627 1.00 90.69 89 ASP A O 1
ATOM 696 N N . PHE A 1 90 ? -1.131 -13.160 -1.942 1.00 92.00 90 PHE A N 1
ATOM 697 C CA . PHE A 1 90 ? -0.105 -12.160 -2.212 1.00 92.00 90 PHE A CA 1
ATOM 698 C C . PHE A 1 90 ? -0.639 -10.891 -2.886 1.00 92.00 90 PHE A C 1
ATOM 700 O O . PHE A 1 90 ? -0.302 -9.773 -2.485 1.00 92.00 90 PHE A O 1
ATOM 707 N N . LYS A 1 91 ? -1.510 -11.042 -3.890 1.00 93.75 91 LYS A N 1
ATOM 708 C CA . LYS A 1 91 ? -2.165 -9.900 -4.550 1.00 93.75 91 LYS A CA 1
ATOM 709 C C . LYS A 1 91 ? -3.119 -9.183 -3.602 1.00 93.75 91 LYS A C 1
ATOM 711 O O . LYS A 1 91 ? -3.115 -7.956 -3.550 1.00 93.75 91 LYS A O 1
ATOM 716 N N . ILE A 1 92 ? -3.887 -9.940 -2.817 1.00 95.12 92 ILE A N 1
ATOM 717 C CA . ILE A 1 92 ? -4.786 -9.381 -1.801 1.00 95.12 92 ILE A CA 1
ATOM 718 C C . ILE A 1 92 ? -3.993 -8.580 -0.764 1.00 95.12 92 ILE A C 1
ATOM 720 O O . ILE A 1 92 ? -4.396 -7.472 -0.412 1.00 95.12 92 ILE A O 1
ATOM 724 N N . ALA A 1 93 ? -2.851 -9.094 -0.305 1.00 96.19 93 ALA A N 1
ATOM 725 C CA . ALA A 1 93 ? -1.972 -8.388 0.620 1.00 96.19 93 ALA A CA 1
ATOM 726 C C . ALA A 1 93 ? -1.505 -7.042 0.050 1.00 96.19 93 ALA A C 1
ATOM 728 O O . ALA A 1 93 ? -1.579 -6.025 0.734 1.00 96.19 93 ALA A O 1
ATOM 729 N N . HIS A 1 94 ? -1.115 -7.001 -1.221 1.00 97.12 94 HIS A N 1
ATOM 730 C CA . HIS A 1 94 ? -0.733 -5.762 -1.894 1.00 97.12 94 HIS A CA 1
ATOM 731 C C . HIS A 1 94 ? -1.885 -4.757 -2.027 1.00 97.12 94 HIS A C 1
ATOM 733 O O . HIS A 1 94 ? -1.690 -3.558 -1.816 1.00 97.12 94 HIS A O 1
ATOM 739 N N . ASP A 1 95 ? -3.099 -5.225 -2.319 1.00 96.81 95 ASP A N 1
ATOM 740 C CA . ASP A 1 95 ? -4.285 -4.366 -2.325 1.00 96.81 95 ASP A CA 1
ATOM 741 C C . ASP A 1 95 ? -4.598 -3.805 -0.928 1.00 96.81 95 ASP A C 1
ATOM 743 O O . ASP A 1 95 ? -4.927 -2.623 -0.796 1.00 96.81 95 ASP A O 1
ATOM 747 N N . LEU A 1 96 ? -4.421 -4.609 0.124 1.00 97.88 96 LEU A N 1
ATOM 748 C CA . LEU A 1 96 ? -4.549 -4.157 1.511 1.00 97.88 96 LEU A CA 1
ATOM 749 C C . LEU A 1 96 ? -3.493 -3.107 1.872 1.00 97.88 96 LEU A C 1
ATOM 751 O O . LEU A 1 96 ? -3.831 -2.117 2.519 1.00 97.88 96 LEU A O 1
ATOM 755 N N . ILE A 1 97 ? -2.241 -3.267 1.428 1.00 98.19 97 ILE A N 1
ATOM 756 C CA . ILE A 1 97 ? -1.178 -2.273 1.649 1.00 98.19 97 ILE A CA 1
ATOM 757 C C . ILE A 1 97 ? -1.580 -0.917 1.059 1.00 98.19 97 ILE A C 1
ATOM 759 O O . ILE A 1 97 ? -1.447 0.104 1.735 1.00 98.19 97 ILE A O 1
ATOM 763 N N . LYS A 1 98 ? -2.141 -0.890 -0.157 1.00 97.69 98 LYS A N 1
ATOM 764 C CA . LYS A 1 98 ? -2.628 0.357 -0.775 1.00 97.69 98 LYS A CA 1
ATOM 765 C C . LYS A 1 98 ? -3.727 1.020 0.055 1.00 97.69 98 LYS A C 1
ATOM 767 O O . LYS A 1 98 ? -3.672 2.223 0.310 1.00 97.69 98 LYS A O 1
ATOM 772 N N . GLU A 1 99 ? -4.711 0.249 0.513 1.00 97.00 99 GLU A N 1
ATOM 773 C CA . GLU A 1 99 ? -5.807 0.781 1.334 1.00 97.00 99 GLU A CA 1
ATOM 774 C C . GLU A 1 99 ? -5.328 1.270 2.710 1.00 97.00 99 GLU A C 1
ATOM 776 O O . GLU A 1 99 ? -5.758 2.329 3.182 1.00 97.00 99 GLU A O 1
ATOM 781 N N . LEU A 1 100 ? -4.391 0.561 3.341 1.00 97.69 100 LEU A N 1
ATOM 782 C CA . LEU A 1 100 ? -3.779 0.994 4.596 1.00 97.69 100 LEU A CA 1
ATOM 783 C C . LEU A 1 100 ? -2.927 2.248 4.413 1.00 97.69 100 LEU A C 1
ATOM 785 O O . LEU A 1 100 ? -2.953 3.125 5.272 1.00 97.69 100 LEU A O 1
ATOM 789 N N . ASN A 1 101 ? -2.230 2.399 3.286 1.00 97.44 101 ASN A N 1
ATOM 790 C CA . ASN A 1 101 ? -1.465 3.611 3.003 1.00 97.44 101 ASN A CA 1
ATOM 791 C C . ASN A 1 101 ? -2.373 4.853 2.921 1.00 97.44 101 ASN A C 1
ATOM 793 O O . ASN A 1 101 ? -1.990 5.939 3.354 1.00 97.44 101 ASN A O 1
ATOM 797 N N . ARG A 1 102 ? -3.608 4.689 2.433 1.00 95.19 102 ARG A N 1
ATOM 798 C CA . ARG A 1 102 ? -4.613 5.764 2.382 1.00 95.19 102 ARG A CA 1
ATOM 799 C C . ARG A 1 102 ? -5.183 6.122 3.754 1.00 95.19 102 ARG A C 1
ATOM 801 O O . ARG A 1 102 ? -5.560 7.270 3.973 1.00 95.19 102 ARG A O 1
ATOM 808 N N . THR A 1 103 ? -5.302 5.148 4.654 1.00 95.25 103 THR A N 1
ATOM 809 C CA . THR A 1 103 ? -6.127 5.273 5.871 1.00 95.25 103 THR A CA 1
ATOM 810 C C . THR A 1 103 ? -5.347 5.299 7.176 1.00 95.25 103 THR A C 1
ATOM 812 O O . THR A 1 103 ? -5.724 6.034 8.084 1.00 95.25 103 THR A O 1
ATOM 815 N N . ALA A 1 104 ? -4.284 4.510 7.280 1.00 96.75 104 ALA A N 1
ATOM 816 C CA . ALA A 1 104 ? -3.449 4.364 8.465 1.00 96.75 104 ALA A CA 1
ATOM 817 C C . ALA A 1 104 ? -1.981 4.095 8.064 1.00 96.75 104 ALA A C 1
ATOM 819 O O . ALA A 1 104 ? -1.405 3.065 8.426 1.00 96.75 104 ALA A O 1
ATOM 820 N N . PRO A 1 105 ? -1.330 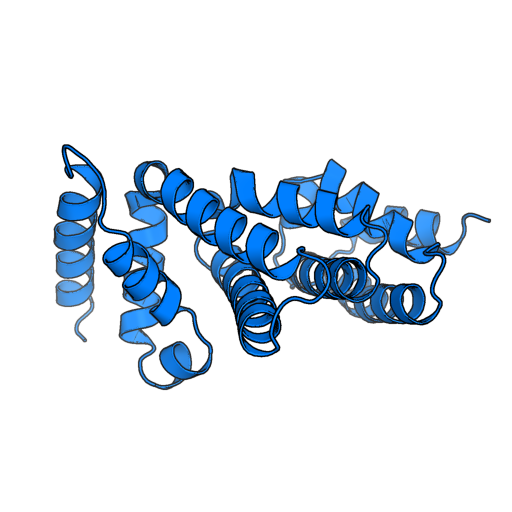5.017 7.325 1.00 96.56 105 PRO A N 1
ATOM 821 C CA . PRO A 1 105 ? 0.002 4.782 6.763 1.00 96.56 105 PRO A CA 1
ATOM 822 C C . PRO A 1 105 ? 1.104 4.625 7.821 1.00 96.56 105 PRO A C 1
ATOM 824 O O . PRO A 1 105 ? 2.195 4.160 7.497 1.00 96.56 105 PRO A O 1
ATOM 827 N N . GLY A 1 106 ? 0.843 5.003 9.079 1.00 96.50 106 GLY A N 1
ATOM 828 C CA . GLY A 1 106 ? 1.747 4.741 10.203 1.00 96.50 106 GLY A CA 1
ATOM 829 C C . GLY A 1 106 ? 2.004 3.247 10.428 1.00 96.50 106 GLY A C 1
ATOM 830 O O . GLY A 1 106 ? 3.096 2.870 10.835 1.00 96.50 106 GLY A O 1
ATOM 831 N N . LEU A 1 107 ? 1.050 2.382 10.067 1.00 97.81 107 LEU A N 1
ATOM 832 C CA . LEU A 1 107 ? 1.185 0.929 10.208 1.00 97.81 107 LEU A CA 1
ATOM 833 C C . LEU A 1 107 ? 2.178 0.302 9.225 1.00 97.81 107 LEU A C 1
ATOM 835 O O . LEU A 1 107 ? 2.634 -0.818 9.443 1.00 97.81 107 LEU A O 1
ATOM 839 N N . LEU A 1 108 ? 2.518 1.004 8.143 1.00 97.75 108 LEU A N 1
ATOM 840 C CA . LEU A 1 108 ? 3.302 0.449 7.043 1.00 97.75 108 LEU A CA 1
ATOM 841 C C . LEU A 1 108 ? 4.796 0.788 7.122 1.00 97.75 108 LEU A C 1
ATOM 843 O O . LEU A 1 108 ? 5.517 0.528 6.158 1.00 97.75 108 LEU A O 1
ATOM 847 N N . LEU A 1 109 ? 5.273 1.324 8.255 1.00 95.88 109 LEU A N 1
ATOM 848 C CA . LEU A 1 109 ? 6.665 1.766 8.438 1.00 95.88 109 LEU A CA 1
ATOM 849 C C . LEU A 1 109 ? 7.696 0.723 7.989 1.00 95.88 109 LEU A C 1
ATOM 851 O O . LEU A 1 109 ? 8.666 1.058 7.317 1.00 95.88 109 LEU A O 1
ATOM 855 N N . ASN A 1 110 ? 7.443 -0.542 8.325 1.00 95.81 110 ASN A N 1
ATOM 856 C CA . ASN A 1 110 ? 8.320 -1.669 8.009 1.00 95.81 110 ASN A CA 1
ATOM 857 C C . ASN A 1 110 ? 7.806 -2.531 6.845 1.00 95.81 110 ASN A C 1
ATOM 859 O O . ASN A 1 110 ? 8.445 -3.518 6.502 1.00 95.81 110 ASN A O 1
ATOM 863 N N . VAL A 1 111 ? 6.661 -2.183 6.251 1.00 97.50 111 VAL A N 1
ATOM 864 C CA . VAL A 1 111 ? 6.054 -2.918 5.128 1.00 97.50 111 VAL A CA 1
ATOM 865 C C . VAL A 1 111 ? 6.444 -2.275 3.800 1.00 97.50 111 VAL A C 1
ATOM 867 O O . VAL A 1 111 ? 6.837 -2.971 2.873 1.00 97.50 111 VAL A O 1
ATOM 870 N N . ILE A 1 112 ? 6.427 -0.940 3.713 1.00 97.94 112 ILE A N 1
ATOM 871 C CA . ILE A 1 112 ? 6.844 -0.224 2.497 1.00 97.94 112 ILE A CA 1
ATOM 872 C C . ILE A 1 112 ? 8.299 -0.546 2.097 1.00 97.94 112 ILE A C 1
ATOM 874 O O . ILE A 1 112 ? 8.527 -0.790 0.913 1.00 97.94 112 ILE A O 1
ATOM 878 N N . PRO A 1 113 ? 9.277 -0.635 3.025 1.00 96.94 113 PRO A N 1
ATOM 879 C CA . PRO A 1 113 ? 10.623 -1.093 2.677 1.00 96.94 113 PRO A CA 1
ATOM 880 C C . PRO A 1 113 ? 10.682 -2.526 2.126 1.00 96.94 113 PRO A C 1
ATOM 882 O O . PRO A 1 113 ? 11.586 -2.835 1.361 1.00 96.94 113 PRO A O 1
ATOM 885 N N . GLN A 1 114 ? 9.727 -3.403 2.453 1.00 95.88 114 GLN A N 1
ATOM 886 C CA . GLN A 1 114 ? 9.694 -4.757 1.881 1.00 95.88 114 GLN A CA 1
ATOM 887 C C . GLN A 1 114 ? 9.306 -4.729 0.399 1.00 95.88 114 GLN A C 1
ATOM 889 O O . GLN A 1 114 ? 9.903 -5.450 -0.394 1.00 95.88 114 GLN A O 1
ATOM 894 N N . LEU A 1 115 ? 8.408 -3.819 -0.004 1.00 97.19 115 LEU A N 1
ATOM 895 C CA . LEU A 1 115 ? 8.094 -3.605 -1.423 1.00 97.19 115 LEU A CA 1
ATOM 896 C C . LEU A 1 115 ? 9.320 -3.130 -2.218 1.00 97.19 115 LEU A C 1
ATOM 898 O O . LEU A 1 115 ? 9.461 -3.448 -3.395 1.00 97.19 115 LEU A O 1
ATOM 902 N N . GLU A 1 116 ? 10.227 -2.377 -1.586 1.00 96.81 116 GLU A N 1
ATOM 903 C CA . GLU A 1 116 ? 11.506 -2.002 -2.202 1.00 96.81 116 GLU A CA 1
ATOM 904 C C . GLU A 1 116 ? 12.373 -3.227 -2.506 1.00 96.81 116 GLU A C 1
ATOM 906 O O . GLU A 1 116 ? 12.985 -3.301 -3.574 1.00 96.81 116 GLU A O 1
ATOM 911 N N . GLU A 1 117 ? 12.426 -4.188 -1.583 1.00 95.31 117 GLU A N 1
ATOM 912 C CA . GLU A 1 117 ? 13.151 -5.441 -1.788 1.00 95.31 117 GLU A CA 1
ATOM 913 C C . GLU A 1 117 ? 12.512 -6.274 -2.899 1.00 95.31 117 GLU A C 1
ATOM 915 O O . GLU A 1 117 ? 13.230 -6.809 -3.744 1.00 95.31 117 GLU A O 1
ATOM 920 N N . GLU A 1 118 ? 11.181 -6.293 -2.997 1.00 95.12 118 GLU A N 1
ATOM 921 C CA . GLU A 1 118 ? 10.479 -6.957 -4.098 1.00 95.12 118 GLU A CA 1
ATOM 922 C C . GLU A 1 118 ? 10.867 -6.400 -5.473 1.00 95.12 118 GLU A C 1
ATOM 924 O O . GLU A 1 118 ? 11.064 -7.177 -6.408 1.00 95.12 118 GLU A O 1
ATOM 929 N N . LEU A 1 119 ? 11.091 -5.083 -5.605 1.00 97.12 119 LEU A N 1
ATOM 930 C CA . LEU A 1 119 ? 11.595 -4.477 -6.848 1.00 97.12 119 LEU A CA 1
ATOM 931 C C . LEU A 1 119 ? 12.976 -5.014 -7.264 1.00 97.12 119 LEU A C 1
ATOM 933 O O . LEU A 1 119 ? 13.364 -4.870 -8.426 1.00 97.12 119 LEU A O 1
ATOM 937 N N . LYS A 1 120 ? 13.756 -5.591 -6.348 1.00 95.00 120 LYS A N 1
ATOM 938 C CA . LYS A 1 120 ? 15.119 -6.083 -6.608 1.00 95.00 120 LYS A CA 1
ATOM 939 C C . LYS A 1 120 ? 15.150 -7.570 -6.973 1.00 95.00 120 LYS A C 1
ATOM 941 O O . LYS A 1 120 ? 16.181 -8.039 -7.447 1.00 95.00 120 LYS A O 1
ATOM 946 N N . LEU A 1 121 ? 14.046 -8.297 -6.791 1.00 92.62 121 LEU A N 1
ATOM 947 C CA . LEU A 1 121 ? 13.990 -9.744 -6.997 1.00 92.62 121 LEU A CA 1
ATOM 948 C C . LEU A 1 121 ? 14.078 -10.144 -8.477 1.00 92.62 121 LEU A C 1
ATOM 950 O O . LEU A 1 121 ? 13.654 -9.426 -9.384 1.00 92.62 121 LEU A O 1
ATOM 954 N N . ASP A 1 122 ? 14.591 -11.342 -8.750 1.00 91.50 122 ASP A N 1
ATOM 955 C CA . ASP A 1 122 ? 14.644 -11.862 -10.120 1.00 91.50 122 ASP A CA 1
ATOM 956 C C . ASP A 1 122 ? 13.277 -12.294 -10.661 1.00 91.50 122 ASP A C 1
ATOM 958 O O . ASP A 1 122 ? 13.068 -12.263 -11.881 1.00 91.50 122 ASP A O 1
ATOM 962 N N . ASP A 1 123 ? 12.340 -12.620 -9.768 1.00 91.31 123 ASP A N 1
ATOM 963 C CA . ASP A 1 123 ? 10.979 -13.008 -10.119 1.00 91.31 123 ASP A CA 1
ATOM 964 C C . ASP A 1 123 ? 10.226 -11.846 -10.787 1.00 91.31 123 ASP A C 1
ATOM 966 O O . ASP A 1 123 ? 10.130 -10.737 -10.255 1.00 91.31 123 ASP A O 1
ATOM 970 N N . LEU A 1 124 ? 9.715 -12.093 -11.995 1.00 93.19 124 LEU A N 1
ATOM 971 C CA . LEU A 1 124 ? 8.976 -11.098 -12.770 1.00 93.19 124 LEU A CA 1
ATOM 972 C C . LEU A 1 124 ? 7.664 -10.696 -12.090 1.00 93.19 124 LEU A C 1
ATOM 974 O O . LEU A 1 124 ? 7.341 -9.511 -12.076 1.00 93.19 124 LEU A O 1
ATOM 978 N N . ASN A 1 125 ? 6.910 -11.648 -11.545 1.00 91.81 125 ASN A N 1
ATOM 979 C CA . ASN A 1 125 ? 5.593 -11.376 -10.977 1.00 91.81 125 ASN A CA 1
ATOM 980 C C . ASN A 1 125 ? 5.710 -10.495 -9.732 1.00 91.81 125 ASN A C 1
ATOM 982 O O . ASN A 1 125 ? 4.953 -9.533 -9.607 1.00 91.81 125 ASN A O 1
ATOM 986 N N . LEU A 1 126 ? 6.691 -10.777 -8.867 1.00 92.19 126 LEU A N 1
ATOM 987 C CA . LEU A 1 126 ? 6.952 -9.975 -7.666 1.00 92.19 126 LEU A CA 1
ATOM 988 C C . LEU A 1 126 ? 7.378 -8.549 -8.042 1.00 92.19 126 LEU A C 1
ATOM 990 O O . LEU A 1 126 ? 6.739 -7.581 -7.632 1.00 92.19 126 LEU A O 1
ATOM 994 N N . ARG A 1 127 ? 8.379 -8.395 -8.927 1.00 95.56 127 ARG A N 1
ATOM 995 C CA . ARG A 1 127 ? 8.806 -7.059 -9.385 1.00 95.56 127 ARG A CA 1
ATOM 996 C C . ARG A 1 127 ? 7.689 -6.275 -10.062 1.00 95.56 127 ARG A C 1
ATOM 998 O O . ARG A 1 127 ? 7.591 -5.064 -9.861 1.00 95.56 127 ARG A O 1
ATOM 1005 N N . MET A 1 128 ? 6.896 -6.934 -10.907 1.00 97.25 128 MET A N 1
ATOM 1006 C CA . MET A 1 128 ? 5.783 -6.306 -11.617 1.00 97.25 128 MET A CA 1
ATOM 1007 C C . MET A 1 128 ? 4.754 -5.770 -10.624 1.00 97.25 128 MET A C 1
ATOM 1009 O O . MET A 1 128 ? 4.394 -4.595 -10.697 1.00 97.25 128 MET A O 1
ATOM 1013 N N . LEU A 1 129 ? 4.325 -6.606 -9.675 1.00 96.62 129 LEU A N 1
ATOM 1014 C CA . LEU A 1 129 ? 3.318 -6.220 -8.695 1.00 96.62 129 LEU A CA 1
ATOM 1015 C C . LEU A 1 129 ? 3.813 -5.073 -7.811 1.00 96.62 129 LEU A C 1
ATOM 1017 O O . LEU A 1 129 ? 3.110 -4.073 -7.676 1.00 96.62 129 LEU A O 1
ATOM 1021 N N . ALA A 1 130 ? 5.042 -5.158 -7.297 1.00 97.56 130 ALA A N 1
ATOM 1022 C CA . ALA A 1 130 ? 5.649 -4.084 -6.516 1.00 97.56 130 ALA A CA 1
ATOM 1023 C C . ALA A 1 130 ? 5.749 -2.774 -7.319 1.00 97.56 130 ALA A C 1
ATOM 1025 O O . ALA A 1 130 ? 5.452 -1.698 -6.796 1.00 97.56 130 ALA A O 1
ATOM 1026 N N . THR A 1 131 ? 6.092 -2.847 -8.613 1.00 98.56 131 THR A N 1
ATOM 1027 C CA . THR A 1 131 ? 6.139 -1.672 -9.504 1.00 98.56 131 THR A CA 1
ATOM 1028 C C . THR A 1 131 ? 4.763 -1.019 -9.639 1.00 98.56 131 THR A C 1
ATOM 1030 O O . THR A 1 131 ? 4.658 0.203 -9.522 1.00 98.56 131 THR A O 1
ATOM 1033 N N . GLN A 1 132 ? 3.709 -1.809 -9.842 1.00 98.50 132 GLN A N 1
ATOM 1034 C CA . GLN A 1 132 ? 2.340 -1.305 -9.978 1.00 98.50 132 GLN A CA 1
ATOM 1035 C C . GLN A 1 132 ? 1.805 -0.728 -8.664 1.00 98.50 132 GLN A C 1
ATOM 1037 O O . GLN A 1 132 ? 1.255 0.370 -8.636 1.00 98.50 132 GLN A O 1
ATOM 1042 N N . VAL A 1 133 ? 2.012 -1.434 -7.555 1.00 98.25 133 VAL A N 1
ATOM 1043 C CA . VAL A 1 133 ? 1.493 -1.046 -6.239 1.00 98.25 133 VAL A CA 1
ATOM 1044 C C . VAL A 1 133 ? 2.149 0.237 -5.744 1.00 98.25 133 VAL A C 1
ATOM 1046 O O . VAL A 1 133 ? 1.449 1.166 -5.339 1.00 98.25 133 VAL A O 1
ATOM 1049 N N . LEU A 1 134 ? 3.477 0.335 -5.836 1.00 98.75 134 LEU A N 1
ATOM 1050 C CA . LEU A 1 134 ? 4.192 1.565 -5.502 1.00 98.75 134 LEU A CA 1
ATOM 1051 C C . LEU A 1 134 ? 3.816 2.707 -6.451 1.00 98.75 134 LEU A C 1
ATOM 1053 O O . LEU A 1 134 ? 3.564 3.814 -5.983 1.00 98.75 134 LEU A O 1
ATOM 1057 N N . GLY A 1 135 ? 3.719 2.441 -7.758 1.00 98.56 135 GLY A N 1
ATOM 1058 C CA . GLY A 1 135 ? 3.316 3.439 -8.749 1.00 98.56 135 GLY A CA 1
ATOM 1059 C C . GLY A 1 135 ? 1.935 4.023 -8.457 1.00 98.56 135 GLY A C 1
ATOM 1060 O O . GLY A 1 135 ? 1.772 5.244 -8.445 1.00 98.56 135 GLY A O 1
ATOM 1061 N N . GLU A 1 136 ? 0.964 3.166 -8.129 1.00 98.44 136 GLU A N 1
ATOM 1062 C CA . GLU A 1 136 ? -0.382 3.585 -7.740 1.00 98.44 136 GLU A CA 1
ATOM 1063 C C . GLU A 1 136 ? -0.311 4.493 -6.510 1.00 98.44 136 GLU A C 1
ATOM 1065 O O . GLU A 1 136 ? -0.738 5.644 -6.594 1.00 98.44 136 GLU A O 1
ATOM 1070 N N . MET A 1 137 ? 0.319 4.036 -5.422 1.00 98.50 137 MET A N 1
ATOM 1071 C CA . MET A 1 137 ? 0.410 4.800 -4.174 1.00 98.50 137 MET A CA 1
ATOM 1072 C C . MET A 1 137 ? 1.179 6.118 -4.316 1.00 98.50 137 MET A C 1
ATOM 1074 O O . MET A 1 137 ? 0.806 7.104 -3.680 1.00 98.50 137 MET A O 1
ATOM 1078 N N . PHE A 1 138 ? 2.249 6.171 -5.116 1.00 98.56 138 PHE A N 1
ATOM 1079 C CA . PHE A 1 138 ? 2.980 7.416 -5.374 1.00 98.56 138 PHE A CA 1
ATOM 1080 C C . PHE A 1 138 ? 2.155 8.411 -6.186 1.00 98.56 138 PHE A C 1
ATOM 1082 O O . PHE A 1 138 ? 2.320 9.610 -6.009 1.00 98.56 138 PHE A O 1
ATOM 1089 N N . SER A 1 139 ? 1.291 7.924 -7.077 1.00 98.12 139 SER A N 1
ATOM 1090 C CA . SER A 1 139 ? 0.546 8.762 -8.018 1.00 98.12 139 SER A CA 1
ATOM 1091 C C . SER A 1 139 ? -0.772 9.323 -7.473 1.00 98.12 139 SER A C 1
ATOM 1093 O O . SER A 1 139 ? -1.428 10.106 -8.160 1.00 98.12 139 SER A O 1
ATOM 1095 N N . GLU A 1 140 ? -1.198 8.943 -6.267 1.00 97.38 140 GLU A N 1
ATOM 1096 C CA . GLU A 1 140 ? -2.437 9.433 -5.654 1.00 97.38 140 GLU A CA 1
ATOM 1097 C C . GLU A 1 140 ? -2.369 10.913 -5.265 1.00 97.38 140 GLU A C 1
ATOM 1099 O O . GLU A 1 140 ? -1.464 11.307 -4.553 1.00 97.38 140 GLU A O 1
ATOM 1104 N N . LYS A 1 141 ? -3.405 11.704 -5.584 1.00 95.50 141 LYS A N 1
ATOM 1105 C CA . LYS A 1 141 ? -3.496 13.173 -5.388 1.00 95.50 141 LYS A CA 1
ATOM 1106 C C . LYS A 1 141 ? -2.817 13.791 -4.157 1.00 95.50 141 LYS A C 1
ATOM 1108 O O . LYS A 1 141 ? -2.298 14.891 -4.262 1.00 95.50 141 LYS A O 1
ATOM 1113 N N . ASN A 1 142 ? -2.885 13.142 -2.997 1.00 92.69 142 ASN A N 1
ATOM 1114 C CA . ASN A 1 142 ? -2.354 13.671 -1.736 1.00 92.69 142 ASN A CA 1
ATOM 1115 C C . ASN A 1 142 ? -1.257 12.773 -1.145 1.00 92.69 142 ASN A C 1
ATOM 1117 O O . ASN A 1 142 ? -1.028 12.779 0.067 1.00 92.69 142 ASN A O 1
ATOM 1121 N N . SER A 1 143 ? -0.616 11.950 -1.975 1.00 96.44 143 SER A N 1
ATOM 1122 C CA . SER A 1 143 ? 0.416 11.032 -1.523 1.00 96.44 143 SER A CA 1
ATOM 1123 C C . SER A 1 143 ? 1.619 11.796 -0.986 1.00 96.44 143 SER A C 1
ATOM 1125 O O . SER A 1 143 ? 2.166 12.688 -1.625 1.00 96.44 143 SER A O 1
ATOM 1127 N N . THR A 1 144 ? 2.057 11.409 0.208 1.00 95.62 144 THR A N 1
ATOM 1128 C CA . THR A 1 144 ? 3.327 11.856 0.805 1.00 95.62 144 THR A CA 1
ATOM 1129 C C . THR A 1 144 ? 4.354 10.728 0.805 1.00 95.62 144 THR A C 1
ATOM 1131 O O . THR A 1 144 ? 5.371 10.798 1.493 1.00 95.62 144 THR A O 1
ATOM 1134 N N . LEU A 1 145 ? 4.080 9.643 0.071 1.00 97.50 145 LEU A N 1
ATOM 1135 C CA . LEU A 1 145 ? 4.870 8.422 0.155 1.00 97.50 145 LEU A CA 1
ATOM 1136 C C . LEU A 1 145 ? 6.297 8.644 -0.359 1.00 97.50 145 LEU A C 1
ATOM 1138 O O . LEU A 1 145 ? 7.243 8.197 0.283 1.00 97.50 145 LEU A O 1
ATOM 1142 N N . ALA A 1 146 ? 6.455 9.386 -1.460 1.00 97.62 146 ALA A N 1
ATOM 1143 C CA . ALA A 1 146 ? 7.761 9.644 -2.066 1.00 97.62 146 ALA A CA 1
ATOM 1144 C C . ALA A 1 146 ? 8.696 10.440 -1.145 1.00 97.62 146 ALA A C 1
ATOM 1146 O O . ALA A 1 146 ? 9.883 10.143 -1.070 1.00 97.62 146 ALA A O 1
ATOM 1147 N N . SER A 1 147 ? 8.167 11.416 -0.399 1.00 96.12 147 SER A N 1
ATOM 1148 C CA . SER A 1 147 ? 8.963 12.188 0.562 1.00 96.12 147 SER A CA 1
ATOM 1149 C C . SER A 1 147 ? 9.234 11.422 1.858 1.00 96.12 147 SER A C 1
ATOM 1151 O O . SER A 1 147 ? 10.285 11.609 2.467 1.00 96.12 147 SER A O 1
ATOM 1153 N N . ARG A 1 148 ? 8.315 10.544 2.281 1.00 96.50 148 ARG A N 1
ATOM 1154 C CA . ARG A 1 148 ? 8.475 9.714 3.485 1.00 96.50 148 ARG A CA 1
ATOM 1155 C C . ARG A 1 148 ? 9.470 8.571 3.291 1.00 96.50 148 ARG A C 1
ATOM 1157 O O . ARG A 1 148 ? 10.222 8.263 4.209 1.00 96.50 148 ARG A O 1
ATOM 1164 N N . TYR A 1 149 ? 9.471 7.962 2.108 1.00 97.94 149 TYR A N 1
ATOM 1165 C CA . TYR A 1 149 ? 10.317 6.825 1.755 1.00 97.94 149 TYR A CA 1
ATOM 1166 C C . TYR A 1 149 ? 11.139 7.136 0.499 1.00 97.94 149 TYR A C 1
ATOM 1168 O O . TYR A 1 149 ? 10.971 6.515 -0.550 1.00 97.94 149 TYR A O 1
ATOM 1176 N N . ASP A 1 150 ? 12.051 8.103 0.619 1.00 97.56 150 ASP A N 1
ATOM 1177 C CA . ASP A 1 150 ? 12.891 8.591 -0.486 1.00 97.56 150 ASP A CA 1
ATOM 1178 C C . ASP A 1 150 ? 13.696 7.471 -1.175 1.00 97.56 150 ASP A C 1
ATOM 1180 O O . ASP A 1 150 ? 13.789 7.430 -2.402 1.00 97.56 150 ASP A O 1
ATOM 1184 N N . ASN A 1 151 ? 14.212 6.504 -0.410 1.00 97.75 151 ASN A N 1
ATOM 1185 C CA . ASN A 1 151 ? 14.917 5.349 -0.979 1.00 97.75 151 ASN A CA 1
ATOM 1186 C C . ASN A 1 151 ? 13.996 4.472 -1.836 1.00 97.75 151 ASN A C 1
ATOM 1188 O O . ASN A 1 151 ? 14.359 4.114 -2.956 1.00 97.75 151 ASN A O 1
ATOM 1192 N N . VAL A 1 152 ? 12.782 4.196 -1.357 1.00 98.50 152 VAL A N 1
ATOM 1193 C CA . VAL A 1 152 ? 11.793 3.382 -2.077 1.00 98.50 152 VAL A CA 1
ATOM 1194 C C . VAL A 1 152 ? 11.374 4.077 -3.368 1.00 98.50 152 VAL A C 1
ATOM 1196 O O . VAL A 1 152 ? 11.317 3.452 -4.425 1.00 98.50 152 VAL A O 1
ATOM 1199 N N . TRP A 1 153 ? 11.164 5.393 -3.310 1.00 98.56 153 TRP A N 1
ATOM 1200 C CA . TRP A 1 153 ? 10.897 6.219 -4.484 1.00 98.56 153 TRP A CA 1
ATOM 1201 C C . TRP A 1 153 ? 12.032 6.149 -5.515 1.00 98.56 153 TRP A C 1
ATOM 1203 O O . TRP A 1 153 ? 11.790 5.860 -6.689 1.00 98.56 153 TRP A O 1
ATOM 1213 N N . LYS A 1 154 ? 13.285 6.331 -5.084 1.00 97.94 154 LYS A N 1
ATOM 1214 C CA . LYS A 1 154 ? 14.462 6.222 -5.959 1.00 97.94 154 LYS A CA 1
ATOM 1215 C C . LYS A 1 154 ? 14.575 4.840 -6.595 1.00 97.94 154 LYS A C 1
ATOM 1217 O O . LYS A 1 154 ? 14.828 4.744 -7.794 1.00 97.94 154 LYS A O 1
ATOM 1222 N N . MET A 1 155 ? 14.350 3.776 -5.828 1.00 98.25 155 MET A N 1
ATOM 1223 C CA . MET A 1 155 ? 14.376 2.406 -6.342 1.00 98.25 155 MET A CA 1
ATOM 1224 C C . MET A 1 155 ? 13.255 2.135 -7.347 1.00 98.25 155 MET A C 1
ATOM 1226 O O . MET A 1 155 ? 13.486 1.464 -8.358 1.00 98.25 155 MET A O 1
ATOM 1230 N N . TRP A 1 156 ? 12.069 2.695 -7.115 1.00 98.62 156 TRP A N 1
ATOM 1231 C CA . TRP A 1 156 ? 10.952 2.613 -8.048 1.00 98.62 156 TRP A CA 1
ATOM 1232 C C . TRP A 1 156 ? 11.248 3.344 -9.364 1.00 98.62 156 TRP A C 1
ATOM 1234 O O . TRP A 1 156 ? 11.009 2.785 -10.433 1.00 98.62 156 TRP A O 1
ATOM 1244 N N . LEU A 1 157 ? 11.870 4.530 -9.327 1.00 98.25 157 LEU A N 1
ATOM 1245 C CA . LEU A 1 157 ? 12.297 5.252 -10.538 1.00 98.25 157 LEU A CA 1
ATOM 1246 C C . LEU A 1 157 ? 13.257 4.440 -11.422 1.00 98.25 157 LEU A C 1
ATOM 1248 O O . LEU A 1 157 ? 13.242 4.591 -12.644 1.00 98.25 157 LEU A O 1
ATOM 1252 N N . LEU A 1 158 ? 14.069 3.550 -10.840 1.00 97.00 158 LEU A N 1
ATOM 1253 C CA . LEU A 1 158 ? 14.967 2.677 -11.607 1.00 97.00 158 LEU A CA 1
ATOM 1254 C C . LEU A 1 158 ? 14.215 1.630 -12.447 1.00 97.00 158 LEU A C 1
ATOM 1256 O O . LEU A 1 158 ? 14.789 1.103 -13.401 1.00 97.00 158 LEU A O 1
ATOM 1260 N N . ARG A 1 159 ? 12.935 1.344 -12.154 1.00 97.44 159 ARG A N 1
ATOM 1261 C CA . ARG A 1 159 ? 12.125 0.379 -12.926 1.00 97.44 159 ARG A CA 1
ATOM 1262 C C . ARG A 1 159 ? 11.832 0.823 -14.350 1.00 97.44 159 ARG A C 1
ATOM 1264 O O . ARG A 1 159 ? 11.546 -0.024 -15.194 1.00 97.44 159 ARG A O 1
ATOM 1271 N N . ARG A 1 160 ? 12.034 2.105 -14.672 1.00 96.44 160 ARG A N 1
ATOM 1272 C CA . ARG A 1 160 ? 12.041 2.572 -16.065 1.00 96.44 160 ARG A CA 1
ATOM 1273 C C . ARG A 1 160 ? 13.003 1.773 -16.960 1.00 96.44 160 ARG A C 1
ATOM 1275 O O . ARG A 1 160 ? 12.801 1.724 -18.165 1.00 96.44 160 ARG A O 1
ATOM 1282 N N . ASN A 1 161 ? 14.074 1.213 -16.380 1.00 95.62 161 ASN A N 1
ATOM 1283 C CA . ASN A 1 161 ? 15.137 0.486 -17.073 1.00 95.62 161 ASN A CA 1
ATOM 1284 C C . ASN A 1 161 ? 15.186 -0.985 -16.627 1.00 95.62 161 ASN A C 1
ATOM 1286 O O . ASN A 1 161 ? 16.251 -1.596 -16.565 1.00 95.62 161 ASN A O 1
ATOM 1290 N N . ASP A 1 162 ? 14.037 -1.558 -16.260 1.00 97.69 162 ASP A N 1
ATOM 1291 C CA . ASP A 1 162 ? 13.952 -2.984 -15.945 1.00 97.69 162 ASP A CA 1
ATOM 1292 C C . ASP A 1 162 ? 14.307 -3.841 -17.175 1.00 97.69 162 ASP A C 1
ATOM 1294 O O . ASP A 1 162 ? 14.037 -3.464 -18.322 1.00 97.69 162 ASP A O 1
ATOM 1298 N N . LYS A 1 163 ? 14.885 -5.026 -16.939 1.00 96.38 163 LYS A N 1
ATOM 1299 C CA . LYS A 1 163 ? 15.258 -5.982 -17.995 1.00 96.38 163 LYS A CA 1
ATOM 1300 C C . LYS A 1 163 ? 14.045 -6.438 -18.817 1.00 96.38 163 LYS A C 1
ATOM 1302 O O . LYS A 1 163 ? 14.178 -6.697 -20.013 1.00 96.38 163 LYS A O 1
ATOM 1307 N N . ILE A 1 164 ? 12.859 -6.490 -18.205 1.00 98.00 164 ILE A N 1
ATOM 1308 C CA . ILE A 1 164 ? 11.617 -6.921 -18.855 1.00 98.00 164 ILE A CA 1
ATOM 1309 C C . ILE A 1 164 ? 10.822 -5.715 -19.361 1.00 98.00 164 ILE A C 1
ATOM 1311 O O . ILE A 1 164 ? 10.559 -4.775 -18.614 1.00 98.00 164 ILE A O 1
ATOM 1315 N N . ALA A 1 165 ? 10.415 -5.754 -20.634 1.00 97.94 165 ALA A N 1
ATOM 1316 C CA . ALA A 1 165 ? 9.682 -4.662 -21.277 1.00 97.94 165 ALA A CA 1
ATOM 1317 C C . ALA A 1 165 ? 8.355 -4.342 -20.585 1.00 97.94 165 ALA A C 1
ATOM 1319 O O . ALA A 1 165 ? 8.071 -3.170 -20.357 1.00 97.94 165 ALA A O 1
ATOM 1320 N N . ASP A 1 166 ? 7.608 -5.366 -20.179 1.00 98.25 166 ASP A N 1
ATOM 1321 C CA . ASP A 1 166 ? 6.304 -5.186 -19.542 1.00 98.25 166 ASP A CA 1
ATOM 1322 C C . ASP A 1 166 ? 6.410 -4.399 -18.228 1.00 98.25 166 ASP A C 1
ATOM 1324 O O . ASP A 1 166 ? 5.563 -3.554 -17.955 1.00 98.25 166 ASP A O 1
ATOM 1328 N N . VAL A 1 167 ? 7.472 -4.606 -17.435 1.00 98.44 167 VAL A N 1
ATOM 1329 C CA . VAL A 1 167 ? 7.699 -3.839 -16.193 1.00 98.44 167 VAL A CA 1
ATOM 1330 C C . VAL A 1 167 ? 7.961 -2.367 -16.513 1.00 98.44 167 VAL A C 1
ATOM 1332 O O . VAL A 1 167 ? 7.450 -1.481 -15.829 1.00 98.44 167 VAL A O 1
ATOM 1335 N N . ARG A 1 168 ? 8.712 -2.087 -17.588 1.00 97.88 168 ARG A N 1
ATOM 1336 C CA . ARG A 1 168 ? 8.941 -0.710 -18.053 1.00 97.88 168 ARG A CA 1
ATOM 1337 C C . ARG A 1 168 ? 7.639 -0.060 -18.521 1.00 97.88 168 ARG A C 1
ATOM 1339 O O . ARG A 1 168 ? 7.392 1.093 -18.186 1.00 97.88 168 ARG A O 1
ATOM 1346 N N . CYS A 1 169 ? 6.797 -0.792 -19.254 1.00 98.00 169 CYS A N 1
ATOM 1347 C CA . CYS A 1 169 ? 5.475 -0.317 -19.663 1.00 98.00 169 CYS A CA 1
ATOM 1348 C C . CYS A 1 169 ? 4.599 -0.000 -18.444 1.00 98.00 169 CYS A C 1
ATOM 1350 O O . CYS A 1 169 ? 4.102 1.120 -18.346 1.00 98.00 169 CYS A O 1
ATOM 1352 N N . ALA A 1 170 ? 4.506 -0.915 -17.475 1.00 98.31 170 ALA A N 1
ATOM 1353 C CA . ALA A 1 170 ? 3.765 -0.689 -16.235 1.00 98.31 170 ALA A CA 1
ATOM 1354 C C . ALA A 1 170 ? 4.269 0.552 -15.481 1.00 98.31 170 ALA A C 1
ATOM 1356 O O . ALA A 1 170 ? 3.475 1.367 -15.026 1.00 98.31 170 ALA A O 1
ATOM 1357 N N . TRP A 1 171 ? 5.587 0.762 -15.403 1.00 98.44 171 TRP A N 1
ATOM 1358 C CA . TRP A 1 171 ? 6.151 1.974 -14.803 1.00 98.44 171 TRP A CA 1
ATOM 1359 C C . TRP A 1 171 ? 5.669 3.254 -15.512 1.00 98.44 171 TRP A C 1
ATOM 1361 O O . TRP A 1 171 ? 5.275 4.217 -14.850 1.00 98.44 171 TRP A O 1
ATOM 1371 N N . THR A 1 172 ? 5.637 3.262 -16.852 1.00 97.31 172 THR A N 1
ATOM 1372 C CA . THR A 1 172 ? 5.203 4.442 -17.627 1.00 97.31 172 THR A CA 1
ATOM 1373 C C . THR A 1 172 ? 3.725 4.797 -17.457 1.00 97.31 172 THR A C 1
ATOM 1375 O O . THR A 1 172 ? 3.371 5.970 -17.595 1.00 97.31 172 THR A O 1
ATOM 1378 N N . GLU A 1 173 ? 2.863 3.835 -17.109 1.00 97.44 173 GLU A N 1
ATOM 1379 C CA . GLU A 1 173 ? 1.429 4.072 -16.873 1.00 97.44 173 GLU A CA 1
ATOM 1380 C C . GLU A 1 173 ? 1.188 5.074 -15.732 1.00 97.44 173 GLU A C 1
ATOM 1382 O O . GLU A 1 173 ? 0.224 5.842 -15.763 1.00 97.44 173 GLU A O 1
ATOM 1387 N N . TYR A 1 174 ? 2.107 5.140 -14.764 1.00 98.06 174 TYR A N 1
ATOM 1388 C CA . TYR A 1 174 ? 2.000 6.034 -13.611 1.00 98.06 174 TYR A CA 1
ATOM 1389 C C . TYR A 1 174 ? 2.618 7.418 -13.839 1.00 98.06 174 TYR A C 1
ATOM 1391 O O . TYR A 1 174 ? 2.409 8.316 -13.024 1.00 98.06 174 TYR A O 1
ATOM 1399 N N . CYS A 1 175 ? 3.321 7.657 -14.953 1.00 96.31 175 CYS A N 1
ATOM 1400 C CA . CYS A 1 175 ? 3.913 8.970 -15.229 1.00 96.31 175 CYS A CA 1
ATOM 1401 C C . CYS A 1 175 ? 2.848 10.069 -15.357 1.00 96.31 175 CYS A C 1
ATOM 1403 O O . CYS A 1 175 ? 2.982 11.123 -14.741 1.00 96.31 175 CYS A O 1
ATOM 1405 N N . LEU A 1 176 ? 1.777 9.838 -16.125 1.00 96.12 176 LEU A N 1
ATOM 1406 C CA . LEU A 1 176 ? 0.713 10.831 -16.318 1.00 96.12 176 LEU A CA 1
ATOM 1407 C C . LEU A 1 176 ? 0.031 11.251 -15.000 1.00 96.12 176 LEU A C 1
ATOM 1409 O O . LEU A 1 176 ? -0.055 12.459 -14.751 1.00 96.12 176 LEU A O 1
ATOM 1413 N N . PRO A 1 177 ? -0.453 10.327 -14.144 1.00 97.81 177 PRO A N 1
ATOM 1414 C CA . PRO A 1 177 ? -1.045 10.724 -12.872 1.00 97.81 177 PRO A CA 1
ATOM 1415 C C . PRO A 1 177 ? -0.016 11.370 -11.936 1.00 97.81 177 PRO A C 1
ATOM 1417 O O . PRO A 1 177 ? -0.364 12.347 -11.281 1.00 97.81 177 PRO A O 1
ATOM 1420 N N . LEU A 1 178 ? 1.253 10.940 -11.939 1.00 97.81 178 LEU A N 1
ATOM 1421 C CA . LEU A 1 178 ? 2.314 11.623 -11.187 1.00 97.81 178 LEU A CA 1
ATOM 1422 C C . LEU A 1 178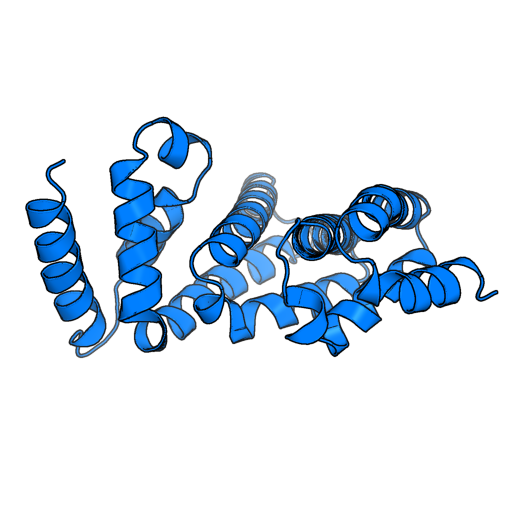 ? 2.510 13.074 -11.644 1.00 97.81 178 LEU A C 1
ATOM 1424 O O . LEU A 1 178 ? 2.543 13.968 -10.808 1.00 97.81 178 LEU A O 1
ATOM 1428 N N . TYR A 1 179 ? 2.567 13.348 -12.949 1.00 97.00 179 TYR A N 1
ATOM 1429 C CA . TYR A 1 179 ? 2.645 14.728 -13.443 1.00 97.00 179 TYR A CA 1
ATOM 1430 C C . TYR A 1 179 ? 1.391 15.543 -13.146 1.00 97.00 179 TYR A C 1
ATOM 1432 O O . TYR A 1 179 ? 1.486 16.755 -13.011 1.00 97.00 179 TYR A O 1
ATOM 1440 N N . SER A 1 180 ? 0.228 14.898 -13.068 1.00 97.44 180 SER A N 1
ATOM 1441 C CA . SER A 1 180 ? -1.041 15.580 -12.799 1.00 97.44 180 SER A CA 1
ATOM 1442 C C . SER A 1 180 ? -1.222 15.916 -11.317 1.00 97.44 180 SER A C 1
ATOM 1444 O O . SER A 1 180 ? -1.889 16.892 -10.987 1.00 97.44 180 SER A O 1
ATOM 1446 N N . ASN A 1 181 ? -0.662 15.090 -10.431 1.00 97.88 181 ASN A N 1
ATOM 1447 C CA . ASN A 1 181 ? -0.916 15.143 -8.993 1.00 97.88 181 ASN A CA 1
ATOM 1448 C C . ASN A 1 181 ? 0.294 15.629 -8.174 1.00 97.88 181 ASN A C 1
ATOM 1450 O O . ASN A 1 181 ? 0.095 16.199 -7.107 1.00 97.88 181 ASN A O 1
ATOM 1454 N N . HIS A 1 182 ? 1.522 15.448 -8.675 1.00 97.44 182 HIS A N 1
ATOM 1455 C CA . HIS A 1 182 ? 2.781 15.654 -7.945 1.00 97.44 182 HIS A CA 1
ATOM 1456 C C . HIS A 1 182 ? 3.805 16.451 -8.762 1.00 97.44 182 HIS A C 1
ATOM 1458 O O . HIS A 1 182 ? 4.833 15.938 -9.218 1.00 97.44 182 HIS A O 1
ATOM 1464 N N . HIS A 1 183 ? 3.537 17.742 -8.957 1.00 95.56 183 HIS A N 1
ATOM 1465 C CA . HIS A 1 183 ? 4.406 18.630 -9.740 1.00 95.56 183 HIS A CA 1
ATOM 1466 C C . HIS A 1 183 ? 5.828 18.724 -9.161 1.00 95.56 183 HIS A C 1
ATOM 1468 O O . HIS A 1 183 ? 6.798 18.880 -9.903 1.00 95.56 183 HIS A O 1
ATOM 1474 N N . GLU A 1 184 ? 5.970 18.590 -7.843 1.00 95.94 184 GLU A N 1
ATOM 1475 C CA . GLU A 1 184 ? 7.241 18.573 -7.123 1.00 95.94 184 GLU A CA 1
ATOM 1476 C C . GLU A 1 184 ? 8.147 17.394 -7.514 1.00 95.94 184 GLU A C 1
ATOM 1478 O O . GLU A 1 184 ? 9.373 17.511 -7.450 1.00 95.94 184 GLU A O 1
ATOM 1483 N N . LEU A 1 185 ? 7.570 16.279 -7.976 1.00 97.06 185 LEU A N 1
ATOM 1484 C CA . LEU A 1 185 ? 8.312 15.093 -8.415 1.00 97.06 185 LEU A CA 1
ATOM 1485 C C . LEU A 1 185 ? 8.690 15.145 -9.902 1.00 97.06 185 LEU A C 1
ATOM 1487 O O . LEU A 1 185 ? 9.561 14.391 -10.339 1.00 97.06 185 LEU A O 1
ATOM 1491 N N . ALA A 1 186 ? 8.103 16.062 -10.680 1.00 96.00 186 ALA A N 1
ATOM 1492 C CA . ALA A 1 186 ? 8.248 16.118 -12.136 1.00 96.00 186 ALA A CA 1
ATOM 1493 C C . ALA A 1 186 ? 9.711 16.179 -12.602 1.00 96.00 186 ALA A C 1
ATOM 1495 O O . ALA A 1 186 ? 10.075 15.532 -13.584 1.00 96.00 186 ALA A O 1
ATOM 1496 N N . LYS A 1 187 ? 10.572 16.913 -11.883 1.00 96.50 187 LYS A N 1
ATOM 1497 C CA . LYS A 1 187 ? 12.006 16.989 -12.201 1.00 96.50 187 LYS A CA 1
ATOM 1498 C C . LYS A 1 187 ? 12.673 15.612 -12.136 1.00 96.50 187 LYS A C 1
ATOM 1500 O O . LYS A 1 187 ? 13.368 15.237 -13.074 1.00 96.50 187 LYS A O 1
ATOM 1505 N N . GLN A 1 188 ? 12.425 14.859 -11.066 1.00 96.56 188 GLN A N 1
ATOM 1506 C CA . GLN A 1 188 ? 13.021 13.536 -10.861 1.00 96.56 188 GLN A CA 1
ATOM 1507 C C . GLN A 1 188 ? 12.507 12.531 -11.899 1.00 96.56 188 GLN A C 1
ATOM 1509 O O . GLN A 1 188 ? 13.276 11.725 -12.414 1.00 96.56 188 GLN A O 1
ATOM 1514 N N . ILE A 1 189 ? 11.224 12.622 -12.269 1.00 96.25 189 ILE A N 1
ATOM 1515 C CA . ILE A 1 189 ? 10.633 11.783 -13.322 1.00 96.25 189 ILE A CA 1
ATOM 1516 C C . ILE A 1 189 ? 11.247 12.118 -14.690 1.00 96.25 189 ILE A C 1
ATOM 1518 O O . ILE A 1 189 ? 11.613 11.212 -15.433 1.00 96.25 189 ILE A O 1
ATOM 1522 N N . ASN A 1 190 ? 11.432 13.402 -15.015 1.00 95.06 190 ASN A N 1
ATOM 1523 C CA . ASN A 1 190 ? 12.086 13.823 -16.259 1.00 95.06 190 ASN A CA 1
ATOM 1524 C C . ASN A 1 190 ? 13.533 13.326 -16.333 1.00 95.06 190 ASN A C 1
ATOM 1526 O O . ASN A 1 190 ? 13.951 12.779 -17.352 1.00 95.06 190 ASN A O 1
ATOM 1530 N N . GLU A 1 191 ? 14.294 13.493 -15.250 1.00 94.62 191 GLU A N 1
ATOM 1531 C CA . GLU A 1 191 ? 15.663 12.978 -15.146 1.00 94.62 191 GLU A CA 1
ATOM 1532 C C . GLU A 1 191 ? 15.696 11.461 -15.320 1.00 94.62 191 GLU A C 1
ATOM 1534 O O . GLU A 1 191 ? 16.593 10.934 -15.983 1.00 94.62 191 GLU A O 1
ATOM 1539 N N . ALA A 1 192 ? 14.687 10.764 -14.792 1.00 92.00 192 ALA A N 1
ATOM 1540 C CA . ALA A 1 192 ? 14.529 9.345 -15.014 1.00 92.00 192 ALA A CA 1
ATOM 1541 C C . ALA A 1 192 ? 14.310 9.060 -16.512 1.00 92.00 192 ALA A C 1
ATOM 1543 O O . ALA A 1 192 ? 15.142 8.414 -17.130 1.00 92.00 192 ALA A O 1
ATOM 1544 N N . ILE A 1 193 ? 13.274 9.604 -17.147 1.00 89.19 193 ILE A N 1
ATOM 1545 C CA . ILE A 1 193 ? 12.938 9.311 -18.555 1.00 89.19 193 ILE A CA 1
ATOM 1546 C C . ILE A 1 193 ? 14.089 9.625 -19.528 1.00 89.19 193 ILE A C 1
ATOM 1548 O O . ILE A 1 193 ? 14.297 8.893 -20.493 1.00 89.19 193 ILE A O 1
ATOM 1552 N N . ILE A 1 194 ? 14.836 10.705 -19.290 1.00 87.62 194 ILE A N 1
ATOM 1553 C CA . ILE A 1 194 ? 15.876 11.191 -20.210 1.00 87.62 194 ILE A CA 1
ATOM 1554 C C . ILE A 1 194 ? 17.202 10.439 -20.040 1.00 87.62 194 ILE A C 1
ATOM 1556 O O . ILE A 1 194 ? 18.026 10.443 -20.961 1.00 87.62 194 ILE A O 1
ATOM 1560 N N . SER A 1 195 ? 17.463 9.828 -18.878 1.00 80.06 195 SER A N 1
ATOM 1561 C CA . SER A 1 195 ? 18.778 9.224 -18.659 1.00 80.06 195 SER A CA 1
ATOM 1562 C C . SER A 1 195 ? 18.952 7.954 -19.497 1.00 80.06 195 SER A C 1
ATOM 1564 O O . SER A 1 195 ? 18.135 7.032 -19.446 1.00 80.06 195 SER A O 1
ATOM 1566 N N . LYS A 1 196 ? 20.025 7.984 -20.295 1.00 58.31 196 LYS A N 1
ATOM 1567 C CA . LYS A 1 196 ? 20.430 6.949 -21.250 1.00 58.31 196 LYS A CA 1
ATOM 1568 C C . LYS A 1 196 ? 20.804 5.642 -20.571 1.00 58.31 196 LYS A C 1
ATOM 1570 O O . LYS A 1 196 ? 21.371 5.711 -19.458 1.00 58.31 196 LYS A O 1
#

Sequence (196 aa):
MSSIVQSHMVDILSQLINESHETLPQEVIEIILAQFLKKRKEENPAAYKLAGEICNVSTEKLQRYICQYFTDVIVAAGKAGAPAEELNDFKIAHDLIKELNRTAPGLLLNVIPQLEEELKLDDLNLRMLATQVLGEMFSEKNSTLASRYDNVWKMWLLRRNDKIADVRCAWTEYCLPLYSNHHELAKQINEAIISK